Protein AF-A0A3Q0J6E7-F1 (afdb_monomer_lite)

Secondary structure (DSSP, 8-state):
---------HHHHHHHHHHHHT-EEEEEEEHHHHHHHHH-GGGGTT----EEEEEE--TT-GGGSSHHHHHHHHHHHTTSSPPP-------SS---EEE-GGGGGT----------S----HHHHHHHHHHHHHHHHTTTTTTTS-------GGG--SSEEE----GGG-EE--TT-SS-EEHHHHHHHHHHTTS-S--------S----HHHHHHHHHHHHHHHHTTTTTTTS-------GGG--SPP------TTT-EE--TT-SS-EEHHHHHHH--

Organism: Diaphorina citri (NCBI:txid121845)

Radius of gyration: 26.23 Å; chains: 1; bounding box: 52×73×76 Å

Structure (mmCIF, N/CA/C/O backbone):
data_AF-A0A3Q0J6E7-F1
#
_entry.id   AF-A0A3Q0J6E7-F1
#
loop_
_atom_site.group_PDB
_atom_site.id
_atom_site.type_symbol
_atom_site.label_atom_id
_atom_site.label_alt_id
_atom_site.label_comp_id
_atom_site.label_asym_id
_atom_site.label_entity_id
_atom_site.label_seq_id
_atom_site.pdbx_PDB_ins_code
_atom_site.Cartn_x
_atom_site.Cartn_y
_atom_site.Cartn_z
_atom_site.occupancy
_atom_site.B_iso_or_equiv
_atom_site.auth_seq_id
_atom_site.auth_comp_id
_atom_site.auth_asym_id
_atom_site.auth_atom_id
_atom_site.pdbx_PDB_model_num
ATOM 1 N N . MET A 1 1 ? 26.795 8.267 -48.941 1.00 37.09 1 MET A N 1
ATOM 2 C CA . MET A 1 1 ? 26.243 7.302 -47.970 1.00 37.09 1 MET A CA 1
ATOM 3 C C . MET A 1 1 ? 26.533 7.880 -46.592 1.00 37.09 1 MET A C 1
ATOM 5 O O . MET A 1 1 ? 27.631 7.714 -46.087 1.00 37.09 1 MET A O 1
ATOM 9 N N . LEU A 1 2 ? 25.636 8.735 -46.094 1.00 33.56 2 LEU A N 1
ATOM 10 C CA . LEU A 1 2 ? 25.805 9.433 -44.817 1.00 33.56 2 LEU A CA 1
ATOM 11 C C . LEU A 1 2 ? 25.371 8.481 -43.702 1.00 33.56 2 LEU A C 1
ATOM 13 O O . LEU A 1 2 ? 24.183 8.254 -43.502 1.00 33.56 2 LEU A O 1
ATOM 17 N N . SER A 1 3 ? 26.347 7.882 -43.030 1.00 37.84 3 SER A N 1
ATOM 18 C CA . SER A 1 3 ? 26.157 7.118 -41.802 1.00 37.84 3 SER A CA 1
ATOM 19 C C . SER A 1 3 ? 25.899 8.088 -40.647 1.00 37.84 3 SER A C 1
ATOM 21 O O . SER A 1 3 ? 26.837 8.588 -40.028 1.00 37.84 3 SER A O 1
ATOM 23 N N . TYR A 1 4 ? 24.627 8.379 -40.376 1.00 39.28 4 TYR A N 1
ATOM 24 C CA . TYR A 1 4 ? 24.206 8.971 -39.108 1.00 39.28 4 TYR A CA 1
ATOM 25 C C . TYR A 1 4 ? 24.218 7.867 -38.044 1.00 39.28 4 TYR A C 1
ATOM 27 O O . TYR A 1 4 ? 23.229 7.166 -37.855 1.00 39.28 4 TYR A O 1
ATOM 35 N N . ASN A 1 5 ? 25.346 7.696 -37.357 1.00 45.31 5 ASN A N 1
ATOM 36 C CA . ASN A 1 5 ? 25.331 7.066 -36.040 1.00 45.31 5 ASN A CA 1
ATOM 37 C C . ASN A 1 5 ? 24.843 8.132 -35.051 1.00 45.31 5 ASN A C 1
ATOM 39 O O . ASN A 1 5 ? 25.649 8.902 -34.529 1.00 45.31 5 ASN A O 1
ATOM 43 N N . LEU A 1 6 ? 23.525 8.223 -34.844 1.00 48.25 6 LEU A N 1
ATOM 44 C CA . LEU A 1 6 ? 23.006 8.887 -33.651 1.00 48.25 6 LEU A CA 1
ATOM 45 C C . LEU A 1 6 ? 23.389 8.009 -32.457 1.00 48.25 6 LEU A C 1
ATOM 47 O O . LEU A 1 6 ? 22.881 6.901 -32.314 1.00 48.25 6 LEU A O 1
ATOM 51 N N . PHE A 1 7 ? 24.286 8.507 -31.612 1.00 48.25 7 PHE A N 1
ATOM 52 C CA . PHE A 1 7 ? 24.406 8.031 -30.240 1.00 48.25 7 PHE A CA 1
ATOM 53 C C . PHE A 1 7 ? 23.171 8.528 -29.481 1.00 48.25 7 PHE A C 1
ATOM 55 O O . PHE A 1 7 ? 23.218 9.581 -28.854 1.00 48.25 7 PHE A O 1
ATOM 62 N N . VAL A 1 8 ? 22.049 7.820 -29.625 1.00 57.69 8 VAL A N 1
ATOM 63 C CA . VAL A 1 8 ? 20.879 8.012 -28.762 1.00 57.69 8 VAL A CA 1
ATOM 64 C C . VAL A 1 8 ? 21.273 7.488 -27.383 1.00 57.69 8 VAL A C 1
ATOM 66 O O . VAL A 1 8 ? 21.849 6.403 -27.273 1.00 57.69 8 VAL A O 1
ATOM 69 N N . SER A 1 9 ? 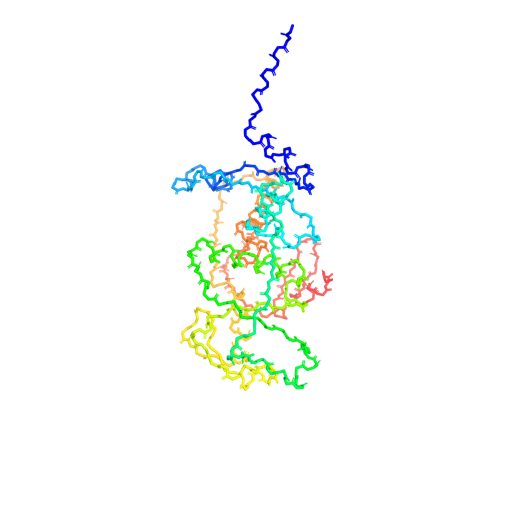21.064 8.283 -26.336 1.00 80.38 9 SER A N 1
ATOM 70 C CA . SER A 1 9 ?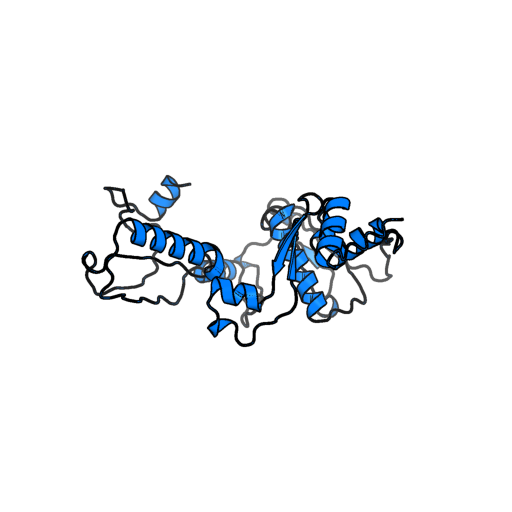 21.368 7.823 -24.976 1.00 80.38 9 SER A CA 1
ATOM 71 C C . SER A 1 9 ? 20.372 6.737 -24.547 1.00 80.38 9 SER A C 1
ATOM 73 O O . SER A 1 9 ? 19.240 6.707 -25.026 1.00 80.38 9 SER A O 1
ATOM 75 N N . ALA A 1 10 ? 20.766 5.849 -23.629 1.00 83.19 10 ALA A N 1
ATOM 76 C CA . ALA A 1 10 ? 19.867 4.802 -23.130 1.00 83.19 10 ALA A CA 1
ATOM 77 C C . ALA A 1 10 ? 18.555 5.379 -22.552 1.00 83.19 10 ALA A C 1
ATOM 79 O O . ALA A 1 10 ? 17.491 4.778 -22.700 1.00 83.19 10 ALA A O 1
ATOM 80 N N . ASP A 1 11 ? 18.620 6.577 -21.964 1.00 88.25 11 ASP A N 1
ATOM 81 C CA . ASP A 1 11 ? 17.456 7.286 -21.430 1.00 88.25 11 ASP A CA 1
ATOM 82 C C . ASP A 1 11 ? 16.520 7.789 -22.538 1.00 88.25 11 ASP A C 1
ATOM 84 O O . ASP A 1 11 ? 15.302 7.690 -22.410 1.00 88.25 11 ASP A O 1
ATOM 88 N N . GLU A 1 12 ? 17.063 8.276 -23.658 1.00 88.88 12 GLU A N 1
ATOM 89 C CA . GLU A 1 12 ? 16.273 8.696 -24.825 1.00 88.88 12 GLU A CA 1
ATOM 90 C C . GLU A 1 12 ? 15.594 7.507 -25.519 1.00 88.88 12 GLU A C 1
ATOM 92 O O . GLU A 1 12 ? 14.442 7.613 -25.958 1.00 88.88 12 GLU A O 1
ATOM 97 N N . GLU A 1 13 ? 16.271 6.356 -25.594 1.00 91.62 13 GLU A N 1
ATOM 98 C CA . GLU A 1 13 ? 15.666 5.116 -26.092 1.00 91.62 13 GLU A CA 1
ATOM 99 C C . GLU A 1 13 ? 14.507 4.674 -25.190 1.00 91.62 13 GLU A C 1
ATOM 101 O O . GLU A 1 13 ? 13.426 4.332 -25.681 1.00 91.62 13 GLU A O 1
ATOM 106 N N . PHE A 1 14 ? 14.698 4.734 -23.869 1.00 92.75 14 PHE A N 1
ATOM 107 C CA . PHE A 1 14 ? 13.662 4.369 -22.910 1.00 92.75 14 PHE A CA 1
ATOM 108 C C . PHE A 1 14 ? 12.482 5.351 -22.907 1.00 92.75 14 PHE A C 1
ATOM 110 O O . PHE A 1 14 ? 11.327 4.918 -22.885 1.00 92.75 14 PHE A O 1
ATOM 117 N N . ALA A 1 15 ? 12.736 6.656 -23.011 1.00 93.50 15 ALA A N 1
ATOM 118 C CA . ALA A 1 15 ? 11.697 7.674 -23.167 1.00 93.50 15 ALA A CA 1
ATOM 119 C C . ALA A 1 15 ? 10.869 7.442 -24.441 1.00 93.50 15 ALA A C 1
ATOM 121 O O . ALA A 1 15 ? 9.637 7.484 -24.407 1.00 93.50 15 ALA A O 1
ATOM 122 N N . SER A 1 16 ? 11.534 7.117 -25.554 1.00 94.75 16 SER A N 1
ATOM 123 C CA . SER A 1 16 ? 10.872 6.797 -26.824 1.00 94.75 16 SER A CA 1
ATOM 124 C C . SER A 1 16 ? 9.996 5.546 -26.713 1.00 94.75 16 SER A C 1
ATOM 126 O O . SER A 1 16 ? 8.884 5.518 -27.246 1.00 94.75 16 SER A O 1
ATOM 128 N N . LEU A 1 17 ? 10.461 4.523 -25.987 1.00 95.25 17 LEU A N 1
ATOM 129 C CA . LEU A 1 17 ? 9.677 3.325 -25.688 1.00 95.25 17 LEU A CA 1
ATOM 130 C C . LEU A 1 17 ? 8.445 3.646 -24.833 1.00 95.25 17 LEU A C 1
ATOM 132 O O . LEU A 1 17 ? 7.351 3.181 -25.155 1.00 95.25 17 LEU A O 1
ATOM 136 N N . CYS A 1 18 ? 8.612 4.439 -23.770 1.00 95.56 18 CYS A N 1
ATOM 137 C CA . CYS A 1 18 ? 7.506 4.876 -22.920 1.00 95.56 18 CYS A CA 1
ATOM 138 C C . CYS A 1 18 ? 6.438 5.573 -23.762 1.00 95.56 18 CYS A C 1
ATOM 140 O O . CYS A 1 18 ? 5.284 5.143 -23.760 1.00 95.56 18 CYS A O 1
ATOM 142 N N . PHE A 1 19 ? 6.841 6.553 -24.574 1.00 95.19 19 PHE A N 1
ATOM 143 C CA . PHE A 1 19 ? 5.928 7.293 -25.439 1.00 95.19 19 PHE A CA 1
ATOM 144 C C . PHE A 1 19 ? 5.183 6.378 -26.422 1.00 95.19 19 PHE A C 1
ATOM 146 O O . PHE A 1 19 ? 3.962 6.463 -26.547 1.00 95.19 19 PHE A O 1
ATOM 153 N N . ALA A 1 20 ? 5.888 5.444 -27.072 1.00 96.31 20 ALA A N 1
ATOM 154 C CA . ALA A 1 20 ? 5.280 4.487 -27.998 1.00 96.31 20 ALA A CA 1
ATOM 155 C C . ALA A 1 20 ? 4.260 3.551 -27.320 1.00 96.31 20 ALA A C 1
ATOM 157 O O . ALA A 1 20 ? 3.290 3.135 -27.953 1.00 96.31 20 ALA A O 1
ATOM 158 N N . PHE A 1 21 ? 4.466 3.229 -26.040 1.00 96.44 21 PHE A N 1
ATOM 159 C CA . PHE A 1 21 ? 3.545 2.419 -25.242 1.00 96.44 21 PHE A CA 1
ATOM 160 C C . PHE A 1 21 ? 2.394 3.235 -24.615 1.00 96.44 21 PHE A C 1
ATOM 162 O O . PHE A 1 21 ? 1.432 2.652 -24.112 1.00 96.44 21 PHE A O 1
ATOM 169 N N . GLY A 1 22 ? 2.459 4.571 -24.667 1.00 94.19 22 GLY A N 1
ATOM 170 C CA . GLY A 1 22 ? 1.477 5.476 -24.060 1.00 94.19 22 GLY A CA 1
ATOM 171 C C . GLY A 1 22 ? 1.769 5.830 -22.597 1.00 94.19 22 GLY A C 1
ATOM 172 O O . GLY A 1 22 ? 0.837 6.066 -21.829 1.00 94.19 22 GLY A O 1
ATOM 173 N N . LEU A 1 23 ? 3.045 5.825 -22.215 1.00 96.19 23 LEU A N 1
ATOM 174 C CA . LEU A 1 23 ? 3.573 6.287 -20.932 1.00 96.19 23 LEU A CA 1
ATOM 175 C C . LEU A 1 23 ? 4.426 7.539 -21.129 1.00 96.19 23 LEU A C 1
ATOM 177 O O . LEU A 1 23 ? 4.907 7.807 -22.231 1.00 96.19 23 LEU A O 1
ATOM 181 N N . GLU A 1 24 ? 4.674 8.258 -20.043 1.00 93.50 24 GLU A N 1
ATOM 182 C CA . GLU A 1 24 ? 5.552 9.424 -20.036 1.00 93.50 24 GLU A CA 1
ATOM 183 C C . GLU A 1 24 ? 6.686 9.214 -19.033 1.00 93.50 24 GLU A C 1
ATOM 185 O O . GLU A 1 24 ? 6.449 8.841 -17.884 1.00 93.50 24 GLU A O 1
ATOM 190 N N . LEU A 1 25 ? 7.930 9.407 -19.479 1.00 93.19 25 LEU A N 1
ATOM 191 C CA . LEU A 1 25 ? 9.073 9.466 -18.576 1.00 93.19 25 LEU A CA 1
ATOM 192 C C . LEU A 1 25 ? 9.204 10.907 -18.079 1.00 93.19 25 LEU A C 1
ATOM 194 O O . LEU A 1 25 ? 9.632 11.778 -18.830 1.00 93.19 25 LEU A O 1
ATOM 198 N N . ASP A 1 26 ? 8.815 11.133 -16.830 1.00 90.31 26 ASP A N 1
ATOM 199 C CA . ASP A 1 26 ? 8.675 12.462 -16.233 1.00 90.31 26 ASP A CA 1
ATOM 200 C C . ASP A 1 26 ? 10.013 12.977 -15.666 1.00 90.31 26 ASP A C 1
ATOM 202 O O . ASP A 1 26 ? 10.470 14.071 -15.995 1.00 90.31 26 ASP A O 1
ATOM 206 N N . GLU A 1 27 ? 10.714 12.163 -14.869 1.00 88.06 27 GLU A N 1
ATOM 207 C CA . GLU A 1 27 ? 12.031 12.528 -14.324 1.00 88.06 27 GLU A CA 1
ATOM 208 C C . GLU A 1 27 ? 12.962 11.310 -14.234 1.00 88.06 27 GLU A C 1
ATOM 210 O O . GLU A 1 27 ? 12.535 10.206 -13.895 1.00 88.06 27 GLU A O 1
ATOM 215 N N . VAL A 1 28 ? 14.257 11.526 -14.483 1.00 88.94 28 VAL A N 1
ATOM 216 C CA . VAL A 1 28 ? 15.338 10.588 -14.148 1.00 88.94 28 VAL A CA 1
ATOM 217 C C . VAL A 1 28 ? 16.154 11.219 -13.025 1.00 88.94 28 VAL A C 1
ATOM 219 O O . VAL A 1 28 ? 16.693 12.314 -13.185 1.00 88.94 28 VAL A O 1
ATOM 222 N N . THR A 1 29 ? 16.192 10.573 -11.865 1.00 85.62 29 THR A N 1
ATOM 223 C CA . THR A 1 29 ? 16.790 11.121 -10.638 1.00 85.62 29 THR A CA 1
ATOM 224 C C . THR A 1 29 ? 17.515 10.027 -9.853 1.00 85.62 29 THR A C 1
ATOM 226 O O . THR A 1 29 ? 17.647 8.905 -10.327 1.00 85.62 29 THR A O 1
ATOM 229 N N . SER A 1 30 ? 18.005 10.325 -8.655 1.00 86.56 30 SER A N 1
ATOM 230 C CA . SER A 1 30 ? 18.497 9.334 -7.692 1.00 86.56 30 SER A CA 1
ATOM 231 C C . SER A 1 30 ? 18.140 9.762 -6.276 1.00 86.56 30 SER A C 1
ATOM 233 O O . SER A 1 30 ? 17.837 10.934 -6.037 1.00 86.56 30 SER A O 1
ATOM 235 N N . GLU A 1 31 ? 18.191 8.845 -5.310 1.00 77.31 31 GLU A N 1
ATOM 236 C CA . GLU A 1 31 ? 17.914 9.176 -3.906 1.00 77.31 31 GLU A CA 1
ATOM 237 C C . GLU A 1 31 ? 18.824 10.315 -3.417 1.00 77.31 31 GLU A C 1
ATOM 239 O O . GLU A 1 31 ? 18.363 11.299 -2.833 1.00 77.31 31 GLU A O 1
ATOM 244 N N . LYS A 1 32 ? 20.114 10.247 -3.760 1.00 79.12 32 LYS A N 1
ATOM 245 C CA . LYS A 1 32 ? 21.083 11.305 -3.478 1.00 79.12 32 LYS A CA 1
ATOM 246 C C . LYS A 1 32 ? 20.697 12.634 -4.119 1.00 79.12 32 LYS A C 1
ATOM 248 O O . LYS A 1 32 ? 20.801 13.669 -3.461 1.00 79.12 32 LYS A O 1
ATOM 253 N N . GLN A 1 33 ? 20.250 12.632 -5.375 1.00 78.94 33 GLN A N 1
ATOM 254 C CA . GLN A 1 33 ? 19.819 13.856 -6.052 1.00 78.94 33 GLN A CA 1
ATOM 255 C C . GLN A 1 33 ? 18.566 14.450 -5.405 1.00 78.94 33 GLN A C 1
ATOM 257 O O . GLN A 1 33 ? 18.551 15.655 -5.153 1.00 78.94 33 GLN A O 1
ATOM 262 N N . ILE A 1 34 ? 17.574 13.625 -5.061 1.00 76.19 34 ILE A N 1
ATOM 263 C CA . ILE A 1 34 ? 16.361 14.052 -4.350 1.00 76.19 34 ILE A CA 1
ATOM 264 C C . ILE A 1 34 ? 16.742 14.702 -3.013 1.00 76.19 34 ILE A C 1
ATOM 266 O O . ILE A 1 34 ? 16.409 15.863 -2.778 1.00 76.19 34 ILE A O 1
ATOM 270 N N . ILE A 1 35 ? 17.530 14.017 -2.177 1.00 72.12 35 ILE A N 1
ATOM 271 C CA . ILE A 1 35 ? 17.952 14.535 -0.866 1.00 72.12 35 ILE A CA 1
ATOM 272 C C . ILE A 1 35 ? 18.809 15.795 -1.020 1.00 72.12 35 ILE A C 1
ATOM 274 O O . ILE A 1 35 ? 18.639 16.750 -0.268 1.00 72.12 35 ILE A O 1
ATOM 278 N N . SER A 1 36 ? 19.697 15.850 -2.014 1.00 77.81 36 SER A N 1
ATOM 279 C CA . SER A 1 36 ? 20.518 17.040 -2.252 1.00 77.81 36 SER A CA 1
ATOM 280 C C . SER A 1 36 ? 19.687 18.260 -2.669 1.00 77.81 36 SER A C 1
ATOM 282 O O . SER A 1 36 ? 19.974 19.364 -2.202 1.00 77.81 36 SER A O 1
ATOM 284 N N . LYS A 1 37 ? 18.643 18.063 -3.492 1.00 74.81 37 LYS A N 1
ATOM 285 C CA . LYS A 1 37 ? 17.718 19.116 -3.938 1.00 74.81 37 LYS A CA 1
ATOM 286 C C . LYS A 1 37 ? 16.814 19.587 -2.792 1.00 74.81 37 LYS A C 1
ATOM 288 O O . LYS A 1 37 ? 16.558 20.781 -2.683 1.00 74.81 37 LYS A O 1
ATOM 293 N N . GLU A 1 38 ? 16.340 18.673 -1.945 1.00 74.38 38 GLU A N 1
ATOM 294 C CA . GLU A 1 38 ? 15.349 18.973 -0.901 1.00 74.38 38 GLU A CA 1
ATOM 295 C C . GLU A 1 38 ? 15.950 19.364 0.457 1.00 74.38 38 GLU A C 1
ATOM 297 O O . GLU A 1 38 ? 15.367 20.168 1.182 1.00 74.38 38 GLU A O 1
ATOM 302 N N . GLN A 1 39 ? 17.095 18.785 0.825 1.00 69.12 39 GLN A N 1
ATOM 303 C CA . GLN A 1 39 ? 17.674 18.857 2.174 1.00 69.12 39 GLN A CA 1
ATOM 304 C C . GLN A 1 39 ? 19.126 19.365 2.181 1.00 69.12 39 GLN A C 1
ATOM 306 O O . GLN A 1 39 ? 19.727 19.486 3.250 1.00 69.12 39 GLN A O 1
ATOM 311 N N . GLY A 1 40 ? 19.687 19.697 1.014 1.00 68.81 40 GLY A N 1
ATOM 312 C CA . GLY A 1 40 ? 21.042 20.227 0.860 1.00 68.81 40 GLY A CA 1
ATOM 313 C C . GLY A 1 40 ? 22.125 19.148 0.740 1.00 68.81 40 GLY A C 1
ATOM 314 O O . GLY A 1 40 ? 21.988 18.020 1.213 1.00 68.81 40 GLY A O 1
ATOM 315 N N . ALA A 1 41 ? 23.241 19.507 0.096 1.00 67.81 41 ALA A N 1
ATOM 316 C CA . ALA A 1 41 ? 24.289 18.566 -0.311 1.00 67.81 41 ALA A CA 1
ATOM 317 C C . ALA A 1 41 ? 24.936 17.787 0.852 1.00 67.81 41 ALA A C 1
ATOM 319 O O . ALA A 1 41 ? 25.305 16.626 0.674 1.00 67.81 41 ALA A O 1
ATOM 320 N N . ASP A 1 42 ? 25.037 18.376 2.046 1.00 67.88 42 ASP A N 1
ATOM 321 C CA . ASP A 1 42 ? 25.647 17.713 3.206 1.00 67.88 42 ASP A CA 1
ATOM 322 C C . ASP A 1 42 ? 24.804 16.563 3.773 1.00 67.88 42 ASP A C 1
ATOM 324 O O . ASP A 1 42 ? 25.375 15.589 4.264 1.00 67.88 42 ASP A O 1
ATOM 328 N N . ASN A 1 43 ? 23.476 16.618 3.622 1.00 62.94 43 ASN A N 1
ATOM 329 C CA . ASN A 1 43 ? 22.561 15.556 4.056 1.00 62.94 43 ASN A CA 1
ATOM 330 C C . ASN A 1 43 ? 22.462 14.400 3.048 1.00 62.94 43 ASN A C 1
ATOM 332 O O . ASN A 1 43 ? 21.927 13.346 3.369 1.00 62.94 43 ASN A O 1
ATOM 336 N N . SER A 1 44 ? 23.017 14.565 1.842 1.00 60.19 44 SER A N 1
ATOM 337 C CA . SER A 1 44 ? 23.049 13.523 0.803 1.00 60.19 44 SER A CA 1
ATOM 338 C C . SER A 1 44 ? 24.215 12.529 0.958 1.00 60.19 44 SER A C 1
ATOM 340 O O . SER A 1 44 ? 24.354 11.585 0.177 1.00 60.19 44 SER A O 1
ATOM 342 N N . LYS A 1 45 ? 25.089 12.733 1.956 1.00 61.44 45 LYS A N 1
ATOM 343 C CA . LYS A 1 45 ? 26.254 11.876 2.217 1.00 61.44 45 LYS A CA 1
ATOM 344 C C . LYS A 1 45 ? 25.797 10.511 2.747 1.00 61.44 45 LYS A C 1
ATOM 346 O O . LYS A 1 45 ? 25.414 10.394 3.904 1.00 61.44 45 LYS A O 1
ATOM 351 N N . GLY A 1 46 ? 25.879 9.487 1.896 1.00 69.69 46 GLY A N 1
ATOM 352 C CA . GLY A 1 46 ? 25.482 8.105 2.207 1.00 69.69 46 GLY A CA 1
ATOM 353 C C . GLY A 1 46 ? 24.171 7.652 1.557 1.00 69.69 46 GLY A C 1
ATOM 354 O O . GLY A 1 46 ? 23.813 6.490 1.711 1.00 69.69 46 GLY A O 1
ATOM 355 N N . ALA A 1 47 ? 23.484 8.537 0.828 1.00 73.44 47 ALA A N 1
ATOM 356 C CA . ALA A 1 47 ? 22.301 8.198 0.039 1.00 73.44 47 ALA A CA 1
ATOM 357 C C . ALA A 1 47 ? 22.671 7.450 -1.253 1.00 73.44 47 ALA A C 1
ATOM 359 O O . ALA A 1 47 ? 23.766 7.661 -1.789 1.00 73.44 47 ALA A O 1
ATOM 360 N N . SER A 1 48 ? 21.756 6.619 -1.765 1.00 78.25 48 SER A N 1
ATOM 361 C CA . SER A 1 48 ? 22.002 5.850 -2.984 1.00 78.25 48 SER A CA 1
ATOM 362 C C . SER A 1 48 ? 22.140 6.749 -4.220 1.00 78.25 48 SER A C 1
ATOM 364 O O . SER A 1 48 ? 21.416 7.733 -4.398 1.00 78.25 48 SER A O 1
ATOM 366 N N . GLU A 1 49 ? 23.085 6.399 -5.093 1.00 82.06 49 GLU A N 1
ATOM 367 C CA . GLU A 1 49 ? 23.245 7.004 -6.421 1.00 82.06 49 GLU A CA 1
ATOM 368 C C . GLU A 1 49 ? 22.508 6.231 -7.519 1.00 82.06 49 GLU A C 1
ATOM 370 O O . GLU A 1 49 ? 22.598 6.612 -8.686 1.00 82.06 49 GLU A O 1
ATOM 375 N N . ASP A 1 50 ? 21.766 5.180 -7.161 1.00 84.00 50 ASP A N 1
ATOM 376 C CA . ASP A 1 50 ? 21.009 4.383 -8.120 1.00 84.00 50 ASP A CA 1
ATOM 377 C C . ASP A 1 50 ? 20.013 5.252 -8.894 1.00 84.00 50 ASP A C 1
ATOM 379 O O . ASP A 1 50 ? 19.339 6.126 -8.338 1.00 84.00 50 ASP A O 1
ATOM 383 N N . VAL A 1 51 ? 19.935 5.002 -10.201 1.00 86.38 51 VAL A N 1
ATOM 384 C CA . VAL A 1 51 ? 19.057 5.741 -11.108 1.00 86.38 51 VAL A CA 1
ATOM 385 C C . VAL A 1 51 ? 17.606 5.332 -10.864 1.00 86.38 51 VAL A C 1
ATOM 387 O O . VAL A 1 51 ? 17.246 4.158 -10.940 1.00 86.38 51 VAL A O 1
ATOM 390 N N . ILE A 1 52 ? 16.763 6.324 -10.606 1.00 86.88 52 ILE A N 1
ATOM 391 C CA . ILE A 1 52 ? 15.328 6.205 -10.382 1.00 86.88 52 ILE A CA 1
ATOM 392 C C . ILE A 1 52 ? 14.608 6.858 -11.561 1.00 86.88 52 ILE A C 1
ATOM 394 O O . ILE A 1 52 ? 14.722 8.064 -11.782 1.00 86.88 52 ILE A O 1
ATOM 398 N N . TYR A 1 53 ? 13.823 6.060 -12.280 1.00 90.25 53 TYR A N 1
ATOM 399 C CA . TYR A 1 53 ? 12.934 6.535 -13.339 1.00 90.25 53 TYR A CA 1
ATOM 400 C C . TYR A 1 53 ? 11.542 6.809 -12.763 1.00 90.25 53 TYR A C 1
ATOM 402 O O . TYR A 1 53 ? 10.878 5.897 -12.263 1.00 90.25 53 TYR A O 1
ATOM 410 N N . ARG A 1 54 ? 11.077 8.058 -12.852 1.00 90.00 54 ARG A N 1
ATOM 411 C CA . ARG A 1 54 ? 9.701 8.444 -12.529 1.00 90.00 54 ARG A CA 1
ATOM 412 C C . ARG A 1 54 ? 8.868 8.396 -13.802 1.00 90.00 54 ARG A C 1
ATOM 414 O O . ARG A 1 54 ? 9.094 9.173 -14.724 1.00 90.00 54 ARG A O 1
ATOM 421 N N . ILE A 1 55 ? 7.937 7.450 -13.850 1.00 93.06 55 ILE A N 1
ATOM 422 C CA . ILE A 1 55 ? 7.115 7.171 -15.029 1.00 93.06 55 ILE A CA 1
ATOM 423 C C . ILE A 1 55 ? 5.661 7.471 -14.690 1.00 93.06 55 ILE A C 1
ATOM 425 O O . ILE A 1 55 ? 5.119 6.914 -13.730 1.00 93.06 55 ILE A O 1
ATOM 429 N N . ASP A 1 56 ? 5.030 8.300 -15.510 1.00 92.12 56 ASP A N 1
ATOM 430 C CA . ASP A 1 56 ? 3.617 8.620 -15.412 1.00 92.12 56 ASP A CA 1
ATOM 431 C C . ASP A 1 56 ? 2.779 7.591 -16.175 1.00 92.12 56 ASP A C 1
ATOM 433 O O . ASP A 1 56 ? 2.991 7.287 -17.354 1.00 92.12 56 ASP A O 1
ATOM 437 N N . VAL A 1 57 ? 1.816 7.017 -15.451 1.00 92.25 57 VAL A N 1
ATOM 438 C CA . VAL A 1 57 ? 0.983 5.904 -15.908 1.00 92.25 57 VAL A CA 1
ATOM 439 C C . VAL A 1 57 ? -0.477 6.353 -16.020 1.00 92.25 57 VAL A C 1
ATOM 441 O O . VAL A 1 57 ? -1.011 6.945 -15.077 1.00 92.25 57 VAL A O 1
ATOM 444 N N . PRO A 1 58 ? -1.179 6.019 -17.120 1.00 91.44 58 PRO A N 1
ATOM 445 C CA . PRO A 1 58 ? -2.598 6.312 -17.270 1.00 91.44 58 PRO A CA 1
ATOM 446 C C . PRO A 1 58 ? -3.455 5.750 -16.127 1.00 91.44 58 PRO A C 1
ATOM 448 O O . PRO A 1 58 ? -3.344 4.583 -15.745 1.00 91.44 58 PRO A O 1
ATOM 451 N N . ALA A 1 59 ? -4.398 6.555 -15.630 1.00 87.25 59 ALA A N 1
ATOM 452 C CA . ALA A 1 59 ? -5.232 6.214 -14.471 1.00 87.25 59 ALA A CA 1
ATOM 453 C C . ALA A 1 59 ? -6.135 4.974 -14.656 1.00 87.25 59 ALA A C 1
ATOM 455 O O . ALA A 1 59 ? -6.690 4.464 -13.683 1.00 87.25 59 ALA A O 1
ATOM 456 N N . ASN A 1 60 ? -6.312 4.500 -15.891 1.00 90.38 60 ASN A N 1
ATOM 457 C CA . ASN A 1 60 ? -7.089 3.311 -16.247 1.00 90.38 60 ASN A CA 1
ATOM 458 C C . ASN A 1 60 ? -6.236 2.034 -16.411 1.00 90.38 60 ASN A C 1
ATOM 460 O O . ASN A 1 60 ? -6.795 0.981 -16.714 1.00 90.38 60 ASN A O 1
ATOM 464 N N . ARG A 1 61 ? -4.911 2.100 -16.221 1.00 94.06 61 ARG A N 1
ATOM 465 C CA . ARG A 1 61 ? -3.972 0.972 -16.365 1.00 94.06 61 ARG A CA 1
ATOM 466 C C . ARG A 1 61 ? -3.424 0.511 -15.018 1.00 94.06 61 ARG A C 1
ATOM 468 O O . ARG A 1 61 ? -2.252 0.680 -14.695 1.00 94.06 61 ARG A O 1
ATOM 475 N N . TYR A 1 62 ? -4.296 -0.088 -14.211 1.00 93.88 62 TYR A N 1
ATOM 476 C CA . TYR A 1 62 ? -3.948 -0.563 -12.863 1.00 93.88 62 TYR A CA 1
ATOM 477 C C . TYR A 1 62 ? -2.884 -1.665 -12.860 1.00 93.88 62 TYR A C 1
ATOM 479 O O . TYR A 1 62 ? -2.167 -1.827 -11.876 1.00 93.88 62 TYR A O 1
ATOM 487 N N . ASP A 1 63 ? -2.775 -2.397 -13.966 1.00 93.81 63 ASP A N 1
ATOM 488 C CA . ASP A 1 63 ? -1.761 -3.417 -14.197 1.00 93.81 63 ASP A CA 1
ATOM 489 C C . ASP A 1 63 ? -0.341 -2.847 -14.280 1.00 93.81 63 ASP A C 1
ATOM 491 O O . ASP A 1 63 ? 0.599 -3.605 -14.116 1.00 93.81 63 ASP A O 1
ATOM 495 N N . LEU A 1 64 ? -0.168 -1.538 -14.486 1.00 95.25 64 LEU A N 1
ATOM 496 C CA . LEU A 1 64 ? 1.138 -0.886 -14.631 1.00 95.25 64 LEU A CA 1
ATOM 497 C C . LEU A 1 64 ? 1.608 -0.156 -13.359 1.00 95.25 64 LEU A C 1
ATOM 499 O O . LEU A 1 64 ? 2.614 0.545 -13.384 1.00 95.25 64 LEU A O 1
ATOM 503 N N . LEU A 1 65 ? 0.890 -0.290 -12.239 1.00 92.69 65 LEU A N 1
ATOM 504 C CA . LEU A 1 65 ? 1.194 0.443 -11.000 1.00 92.69 65 LEU A CA 1
ATOM 505 C C . LEU A 1 65 ? 2.392 -0.118 -10.210 1.00 92.69 65 LEU A C 1
ATOM 507 O O . LEU A 1 65 ? 2.824 0.507 -9.237 1.00 92.69 65 LEU A O 1
ATOM 511 N N . CYS A 1 66 ? 2.936 -1.263 -10.622 1.00 92.50 66 CYS A N 1
ATOM 512 C CA . CYS A 1 66 ? 4.151 -1.856 -10.070 1.00 92.50 66 CYS A CA 1
ATOM 513 C C . CYS A 1 66 ? 5.161 -2.199 -11.171 1.00 92.50 66 CYS A C 1
ATOM 515 O O . CYS A 1 66 ? 4.822 -2.259 -12.357 1.00 92.50 66 CYS A O 1
ATOM 517 N N . LEU A 1 67 ? 6.404 -2.452 -10.760 1.00 91.88 67 LEU A N 1
ATOM 518 C CA . LEU A 1 67 ? 7.513 -2.741 -11.665 1.00 91.88 67 LEU A CA 1
ATOM 519 C C . LEU A 1 67 ? 7.263 -4.001 -12.501 1.00 91.88 67 LEU A C 1
ATOM 521 O O . LEU A 1 67 ? 7.507 -3.999 -13.703 1.00 91.88 67 LEU A O 1
ATOM 525 N N . GLU A 1 68 ? 6.742 -5.070 -11.899 1.00 93.19 68 GLU A N 1
ATOM 526 C CA . GLU A 1 68 ? 6.468 -6.336 -12.586 1.00 93.19 68 GLU A CA 1
ATOM 527 C C . GLU A 1 68 ? 5.396 -6.171 -13.662 1.00 93.19 68 GLU A C 1
ATOM 529 O O . GLU A 1 68 ? 5.478 -6.763 -14.740 1.00 93.19 68 GLU A O 1
ATOM 534 N N . GLY A 1 69 ? 4.380 -5.369 -13.362 1.00 95.00 69 GLY A N 1
ATOM 535 C CA . GLY A 1 69 ? 3.305 -5.035 -14.277 1.00 95.00 69 GLY A CA 1
ATOM 536 C C . GLY A 1 69 ? 3.799 -4.226 -15.470 1.00 95.00 69 GLY A C 1
ATOM 537 O O . GLY A 1 69 ? 3.557 -4.594 -16.622 1.00 95.00 69 GLY A O 1
ATOM 538 N N . LEU A 1 70 ? 4.584 -3.183 -15.190 1.00 95.31 70 LEU A N 1
ATOM 539 C CA . LEU A 1 70 ? 5.239 -2.366 -16.205 1.00 95.31 70 LEU A CA 1
ATOM 540 C C . LEU A 1 70 ? 6.176 -3.195 -17.091 1.00 95.31 70 LEU A C 1
ATOM 542 O O . LEU A 1 70 ? 6.074 -3.138 -18.316 1.00 95.31 70 LEU A O 1
ATOM 546 N N . TYR A 1 71 ? 7.034 -4.014 -16.483 1.00 95.12 71 TYR A N 1
ATOM 547 C CA . TYR A 1 71 ? 7.942 -4.912 -17.189 1.00 95.12 71 TYR A CA 1
ATOM 548 C C . TYR A 1 71 ? 7.183 -5.856 -18.125 1.00 95.12 71 TYR A C 1
ATOM 550 O O . TYR A 1 71 ? 7.499 -5.926 -19.311 1.00 95.12 71 TYR A O 1
ATOM 558 N N . ASN A 1 72 ? 6.151 -6.550 -17.629 1.00 95.88 72 ASN A N 1
ATOM 559 C CA . ASN A 1 72 ? 5.359 -7.457 -18.458 1.00 95.88 72 ASN A CA 1
ATOM 560 C C . ASN A 1 72 ? 4.664 -6.712 -19.603 1.00 95.88 72 ASN A C 1
ATOM 562 O O . ASN A 1 72 ? 4.699 -7.179 -20.740 1.00 95.88 72 ASN A O 1
ATOM 566 N N . GLY A 1 73 ? 4.075 -5.545 -19.327 1.00 96.56 73 GLY A N 1
ATOM 567 C CA . GLY A 1 73 ? 3.426 -4.714 -20.338 1.00 96.56 73 GLY A CA 1
ATOM 568 C C . GLY A 1 73 ? 4.378 -4.317 -21.468 1.00 96.56 73 GLY A C 1
ATOM 569 O O . GLY A 1 73 ? 4.074 -4.554 -22.638 1.00 96.56 73 GLY A O 1
ATOM 570 N N . LEU A 1 74 ? 5.554 -3.787 -21.119 1.00 96.56 74 LEU A N 1
ATOM 571 C CA . LEU A 1 74 ? 6.574 -3.366 -22.082 1.00 96.56 74 LEU A CA 1
ATOM 572 C C . LEU A 1 74 ? 7.171 -4.552 -22.850 1.00 96.56 74 LEU A C 1
ATOM 574 O O . LEU A 1 74 ? 7.318 -4.491 -24.068 1.00 96.56 74 LEU A O 1
ATOM 578 N N . MET A 1 75 ? 7.484 -5.658 -22.175 1.00 97.56 75 MET A N 1
ATOM 579 C CA . MET A 1 75 ? 8.098 -6.826 -22.816 1.00 97.56 75 MET A CA 1
ATOM 580 C C . MET A 1 75 ? 7.138 -7.547 -23.767 1.00 97.56 75 MET A C 1
ATOM 582 O O . MET A 1 75 ? 7.577 -8.040 -24.810 1.00 97.56 75 MET A O 1
ATOM 586 N N . VAL A 1 76 ? 5.839 -7.586 -23.448 1.00 97.25 76 VAL A N 1
ATOM 587 C CA . VAL A 1 76 ? 4.801 -8.080 -24.367 1.00 97.25 76 VAL A CA 1
ATOM 588 C C . VAL A 1 76 ? 4.655 -7.134 -25.558 1.00 97.25 76 VAL A C 1
ATOM 590 O O . VAL A 1 76 ? 4.634 -7.599 -26.694 1.00 97.25 76 VAL A O 1
ATOM 593 N N . PHE A 1 77 ? 4.621 -5.817 -25.331 1.00 97.25 77 PHE A N 1
ATOM 594 C CA . PHE A 1 77 ? 4.549 -4.817 -26.403 1.00 97.25 77 PHE A CA 1
ATOM 595 C C . PHE A 1 77 ? 5.727 -4.914 -27.382 1.00 97.25 77 PHE A C 1
ATOM 597 O O . PHE A 1 77 ? 5.545 -4.862 -28.598 1.00 97.25 77 PHE A O 1
ATOM 604 N N . LEU A 1 78 ? 6.932 -5.150 -26.859 1.00 96.88 78 LEU A N 1
ATOM 605 C CA . LEU A 1 78 ? 8.147 -5.379 -27.640 1.00 96.88 78 LEU A CA 1
ATOM 606 C C . LEU A 1 78 ? 8.228 -6.779 -28.275 1.00 96.88 78 LEU A C 1
ATOM 608 O O . LEU A 1 78 ? 9.232 -7.096 -28.916 1.00 96.88 78 LEU A O 1
ATOM 612 N N . ASN A 1 79 ? 7.212 -7.630 -28.091 1.00 96.94 79 ASN A N 1
ATOM 613 C CA . ASN A 1 79 ? 7.181 -9.031 -28.526 1.00 96.94 79 ASN A CA 1
ATOM 614 C C . ASN A 1 79 ? 8.387 -9.855 -28.030 1.00 96.94 79 ASN A C 1
ATOM 616 O O . ASN A 1 79 ? 8.840 -10.785 -28.699 1.00 96.94 79 ASN A O 1
ATOM 620 N N . LYS A 1 80 ? 8.941 -9.506 -26.863 1.00 97.56 80 LYS A N 1
ATOM 621 C CA . LYS A 1 80 ? 10.069 -10.219 -26.240 1.00 97.56 80 LYS A CA 1
ATOM 622 C C . LYS A 1 80 ? 9.606 -11.391 -25.385 1.00 97.56 80 LYS A C 1
ATOM 624 O O . LYS A 1 80 ? 10.348 -12.358 -25.236 1.00 97.56 80 LYS A O 1
ATOM 629 N N . ILE A 1 81 ? 8.393 -11.304 -24.844 1.00 96.81 81 ILE A N 1
ATOM 630 C CA . ILE A 1 81 ? 7.737 -12.385 -24.108 1.00 96.81 81 ILE A CA 1
ATOM 631 C C . ILE A 1 81 ? 6.304 -12.570 -24.624 1.00 96.81 81 ILE A C 1
ATOM 633 O O . ILE A 1 81 ? 5.693 -11.604 -25.089 1.00 96.81 81 ILE A O 1
ATOM 637 N N . PRO A 1 82 ? 5.744 -13.789 -24.548 1.00 96.12 82 PRO A N 1
ATOM 638 C CA . PRO A 1 82 ? 4.329 -14.001 -24.820 1.00 96.12 82 PRO A CA 1
ATOM 639 C C . PRO A 1 82 ? 3.462 -13.365 -23.728 1.00 96.12 82 PRO A C 1
ATOM 641 O O . PRO A 1 82 ? 3.903 -13.177 -22.593 1.00 96.12 82 PRO A O 1
ATOM 644 N N . THR A 1 83 ? 2.197 -13.091 -24.048 1.00 95.19 83 THR A N 1
ATOM 645 C CA . THR A 1 83 ? 1.218 -12.629 -23.058 1.00 95.19 83 THR A CA 1
ATOM 646 C C . THR A 1 83 ? 1.081 -13.652 -21.919 1.00 95.19 83 THR A C 1
ATOM 648 O O . THR A 1 83 ? 0.782 -14.820 -22.198 1.00 95.19 83 THR A O 1
ATOM 651 N N . PRO A 1 84 ? 1.270 -13.249 -20.646 1.00 93.25 84 PRO A N 1
ATOM 652 C CA . PRO A 1 84 ? 1.123 -14.148 -19.508 1.00 93.25 84 PRO A CA 1
ATOM 653 C C . PRO A 1 84 ? -0.285 -14.747 -19.426 1.00 93.25 84 PRO A C 1
ATOM 655 O O . PRO A 1 84 ? -1.283 -14.048 -19.603 1.00 93.25 84 PRO A O 1
ATOM 658 N N . GLN A 1 85 ? -0.369 -16.041 -19.117 1.00 94.38 85 GLN A N 1
ATOM 659 C CA . GLN A 1 85 ? -1.636 -16.722 -18.857 1.00 94.38 85 GLN A CA 1
ATOM 660 C C . GLN A 1 85 ? -1.795 -16.977 -17.359 1.00 94.38 85 GLN A C 1
ATOM 662 O O . GLN A 1 85 ? -0.979 -17.664 -16.746 1.00 94.38 85 GLN A O 1
ATOM 667 N N . TYR A 1 86 ? -2.867 -16.444 -16.775 1.00 92.81 86 TYR A N 1
ATOM 668 C CA . TYR A 1 86 ? -3.188 -16.622 -15.360 1.00 92.81 86 TYR A CA 1
ATOM 669 C C . TYR A 1 86 ? -4.288 -17.671 -15.206 1.00 92.81 86 TYR A C 1
ATOM 671 O O . TYR A 1 86 ? -5.390 -17.505 -15.726 1.00 92.81 86 TYR A O 1
ATOM 679 N N . ILE A 1 87 ? -3.991 -18.755 -14.486 1.00 93.75 87 ILE A N 1
ATOM 680 C CA . ILE A 1 87 ? -4.913 -19.879 -14.289 1.00 93.75 87 ILE A CA 1
ATOM 681 C C . ILE A 1 87 ? -5.193 -20.034 -12.796 1.00 93.75 87 ILE A C 1
ATOM 683 O O . ILE A 1 87 ? -4.281 -20.236 -11.994 1.00 93.75 87 ILE A O 1
ATOM 687 N N . ALA A 1 88 ? -6.471 -19.975 -12.423 1.00 92.38 88 ALA A N 1
ATOM 688 C CA . ALA A 1 88 ? -6.900 -20.299 -11.071 1.00 92.38 88 ALA A CA 1
ATOM 689 C C . ALA A 1 88 ? -6.851 -21.819 -10.861 1.00 92.38 88 ALA A C 1
ATOM 691 O O . ALA A 1 88 ? -7.452 -22.585 -11.616 1.00 92.38 88 ALA A O 1
ATOM 692 N N . THR A 1 89 ? -6.145 -22.262 -9.822 1.00 91.50 89 THR A N 1
ATOM 693 C CA . THR A 1 89 ? -6.088 -23.680 -9.450 1.00 91.50 89 THR A CA 1
ATOM 694 C C . THR A 1 89 ? -7.174 -24.014 -8.430 1.00 91.50 89 THR A C 1
ATOM 696 O O . THR A 1 89 ? -7.581 -23.167 -7.637 1.00 91.50 89 THR A O 1
ATOM 699 N N . SER A 1 90 ? -7.651 -25.261 -8.445 1.00 89.62 90 SER A N 1
ATOM 700 C CA . SER A 1 90 ? -8.614 -25.785 -7.465 1.00 89.62 90 SER A CA 1
ATOM 701 C C . SER A 1 90 ? -7.918 -26.789 -6.540 1.00 89.62 90 SER A C 1
ATOM 703 O O . SER A 1 90 ? -7.916 -27.985 -6.834 1.00 89.62 90 SER A O 1
ATOM 705 N N . PRO A 1 91 ? -7.255 -26.335 -5.460 1.00 88.88 91 PRO A N 1
ATOM 706 C CA . PRO A 1 91 ? -6.618 -27.234 -4.504 1.00 88.88 91 PRO A CA 1
ATOM 707 C C . PRO A 1 91 ? -7.647 -28.109 -3.776 1.00 88.88 91 PRO A C 1
ATOM 709 O O . PRO A 1 91 ? -8.787 -27.704 -3.562 1.00 88.88 91 PRO A O 1
ATOM 712 N N . SER A 1 92 ? -7.217 -29.284 -3.308 1.00 86.44 92 SER A N 1
ATOM 713 C CA . SER A 1 92 ? -8.056 -30.188 -2.504 1.00 86.44 92 SER A CA 1
ATOM 714 C C . SER A 1 92 ? -8.563 -29.534 -1.213 1.00 86.44 92 SER A C 1
ATOM 716 O O . SER A 1 92 ? -9.703 -29.749 -0.810 1.00 86.44 92 SER A O 1
ATOM 718 N N . ASN A 1 93 ? -7.732 -28.694 -0.585 1.00 86.69 93 ASN A N 1
ATOM 719 C CA . ASN A 1 93 ? -8.097 -27.894 0.580 1.00 86.69 93 ASN A CA 1
ATOM 720 C C . ASN A 1 93 ? -8.382 -26.434 0.184 1.00 86.69 93 ASN A C 1
ATOM 722 O O . ASN A 1 93 ? -7.494 -25.570 0.204 1.00 86.69 93 ASN A O 1
ATOM 726 N N . MET A 1 94 ? -9.638 -26.173 -0.181 1.00 91.38 94 MET A N 1
ATOM 727 C CA . MET A 1 94 ? -10.145 -24.833 -0.483 1.00 91.38 94 MET A CA 1
ATOM 728 C C . MET A 1 94 ? -10.376 -24.028 0.798 1.00 91.38 94 MET A C 1
ATOM 730 O O . MET A 1 94 ? -11.164 -24.418 1.662 1.00 91.38 94 MET A O 1
ATOM 734 N N . GLN A 1 95 ? -9.734 -22.862 0.888 1.00 95.00 95 GLN A N 1
ATOM 735 C CA . GLN A 1 95 ? -10.022 -21.894 1.944 1.00 95.00 95 GLN A CA 1
ATOM 736 C C . GLN A 1 95 ? -11.393 -21.251 1.718 1.00 95.00 95 GLN A C 1
ATOM 738 O O . GLN A 1 95 ? -11.838 -21.094 0.581 1.00 95.00 95 GLN A O 1
ATOM 743 N N . LYS A 1 96 ? -12.069 -20.880 2.810 1.00 95.12 96 LYS A N 1
ATOM 744 C CA . LYS A 1 96 ? -13.408 -20.282 2.772 1.00 95.12 96 LYS A CA 1
ATOM 745 C C . LYS A 1 96 ? -13.422 -18.958 3.519 1.00 95.12 96 LYS A C 1
ATOM 747 O O . LYS A 1 96 ? -12.955 -18.899 4.654 1.00 95.12 96 LYS A O 1
ATOM 752 N N . LEU A 1 97 ? -14.016 -17.948 2.890 1.00 96.69 97 LEU A N 1
ATOM 753 C CA . LEU A 1 97 ? -14.408 -16.689 3.513 1.00 96.69 97 LEU A CA 1
ATOM 754 C C . LEU A 1 97 ? -15.937 -16.654 3.600 1.00 96.69 97 LEU A C 1
ATOM 756 O O . LEU A 1 97 ? -16.619 -16.717 2.581 1.00 96.69 97 LEU A O 1
ATOM 760 N N . ILE A 1 98 ? -16.471 -16.595 4.815 1.00 97.44 98 ILE A N 1
ATOM 761 C CA . ILE A 1 98 ? -17.907 -16.608 5.091 1.00 97.44 98 ILE A CA 1
ATOM 762 C C . ILE A 1 98 ? -18.342 -15.192 5.453 1.00 97.44 98 ILE A C 1
ATOM 764 O O . ILE A 1 98 ? -17.938 -14.669 6.488 1.00 97.44 98 ILE A O 1
ATOM 768 N N . ILE A 1 99 ? -19.186 -14.590 4.619 1.00 97.50 99 ILE A N 1
ATOM 769 C CA . ILE A 1 99 ? -19.721 -13.243 4.841 1.00 97.50 99 ILE A CA 1
ATOM 770 C C . ILE A 1 99 ? -21.001 -13.334 5.674 1.00 97.50 99 ILE A C 1
ATOM 772 O O . ILE A 1 99 ? -21.928 -14.067 5.325 1.00 97.50 99 ILE A O 1
ATOM 776 N N . LYS A 1 100 ? -21.054 -12.602 6.789 1.00 97.19 100 LYS A N 1
ATOM 777 C CA . LYS A 1 100 ? -22.230 -12.540 7.665 1.00 97.19 100 LYS A CA 1
ATOM 778 C C . LYS A 1 100 ? -23.216 -11.453 7.207 1.00 97.19 100 LYS A C 1
ATOM 780 O O . LYS A 1 100 ? -22.775 -10.393 6.760 1.00 97.19 100 LYS A O 1
ATOM 785 N N . PRO A 1 101 ? -24.541 -11.648 7.376 1.00 95.81 101 PRO A N 1
ATOM 786 C CA . PRO A 1 101 ? -25.553 -10.641 7.020 1.00 95.81 101 PRO A CA 1
ATOM 787 C C . PRO A 1 101 ? -25.404 -9.294 7.745 1.00 95.81 101 PRO A C 1
ATOM 789 O O . PRO A 1 101 ? -25.804 -8.258 7.211 1.00 95.81 101 PRO A O 1
ATOM 792 N N . SER A 1 102 ? -24.796 -9.308 8.937 1.00 94.06 102 SER A N 1
ATOM 793 C CA . SER A 1 102 ? -24.434 -8.127 9.738 1.00 94.06 102 SER A CA 1
ATOM 794 C C . SER A 1 102 ? -23.620 -7.096 8.949 1.00 94.06 102 SER A C 1
ATOM 796 O O . SER A 1 102 ? -23.711 -5.902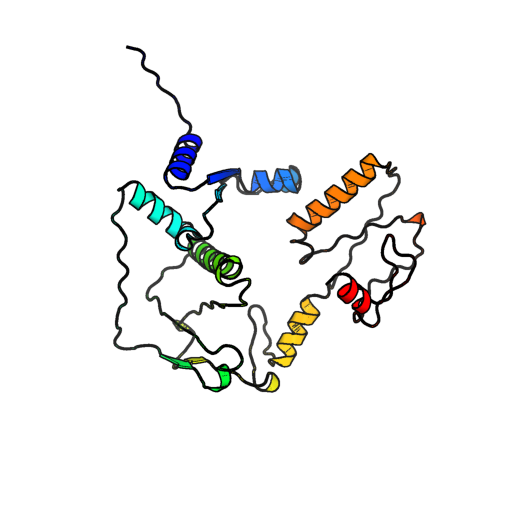 9.212 1.00 94.06 102 SER A O 1
ATOM 798 N N . THR A 1 103 ? -22.867 -7.533 7.937 1.00 93.75 103 THR A N 1
ATOM 799 C CA . THR A 1 103 ? -22.022 -6.659 7.112 1.00 93.75 103 THR A CA 1
ATOM 800 C C . THR A 1 103 ? -22.804 -5.817 6.096 1.00 93.75 103 THR A C 1
ATOM 802 O O . THR A 1 103 ? -22.268 -4.828 5.598 1.00 93.75 103 THR A O 1
ATOM 805 N N . SER A 1 104 ? -24.073 -6.148 5.811 1.00 92.69 104 SER A N 1
ATOM 806 C CA . SER A 1 104 ? -24.831 -5.573 4.684 1.00 92.69 104 SER A CA 1
ATOM 807 C C . SER A 1 104 ? -24.990 -4.050 4.727 1.00 92.69 104 SER A C 1
ATOM 809 O O . SER A 1 104 ? -24.939 -3.406 3.683 1.00 92.69 104 SER A O 1
ATOM 811 N N . GLN A 1 105 ? -25.142 -3.474 5.922 1.00 88.56 105 GLN A N 1
ATOM 812 C CA . GLN A 1 105 ? -25.336 -2.032 6.113 1.00 88.56 105 GLN A CA 1
ATOM 813 C C . GLN A 1 105 ? -24.026 -1.233 6.148 1.00 88.56 105 GLN A C 1
ATOM 815 O O . GLN A 1 105 ? -24.065 -0.009 6.086 1.00 88.56 105 GLN A O 1
ATOM 820 N N . ILE A 1 106 ? -22.875 -1.905 6.267 1.00 89.88 106 ILE A N 1
ATOM 821 C CA . ILE A 1 106 ? -21.572 -1.253 6.464 1.00 89.88 106 ILE A CA 1
ATOM 822 C C . ILE A 1 106 ? -20.680 -1.474 5.243 1.00 89.88 106 ILE A C 1
ATOM 824 O O . ILE A 1 106 ? -20.249 -0.522 4.597 1.00 89.88 106 ILE A O 1
ATOM 828 N N . ARG A 1 107 ? -20.394 -2.740 4.924 1.00 92.31 107 ARG A N 1
ATOM 829 C CA . ARG A 1 107 ? -19.578 -3.175 3.786 1.00 92.31 107 ARG A CA 1
ATOM 830 C C . ARG A 1 107 ? -20.073 -4.557 3.343 1.00 92.31 107 ARG A C 1
ATOM 832 O O . ARG A 1 107 ? -19.619 -5.558 3.882 1.00 92.31 107 ARG A O 1
ATOM 839 N N . PRO A 1 108 ? -21.012 -4.639 2.389 1.00 93.81 108 PRO A N 1
ATOM 840 C CA . PRO A 1 108 ? -21.755 -5.872 2.100 1.00 93.81 108 PRO A CA 1
ATOM 841 C C . PRO A 1 108 ? -20.946 -6.979 1.410 1.00 93.81 108 PRO A C 1
ATOM 843 O O . PRO A 1 108 ? -21.405 -8.119 1.329 1.00 93.81 108 PRO A O 1
ATOM 846 N N . HIS A 1 109 ? -19.776 -6.660 0.858 1.00 95.38 109 HIS A N 1
ATOM 847 C CA . HIS A 1 109 ? -19.048 -7.557 -0.032 1.00 95.38 109 HIS A CA 1
ATOM 848 C C . HIS A 1 109 ? -17.583 -7.684 0.372 1.00 95.38 109 HIS A C 1
ATOM 850 O O . HIS A 1 109 ? -16.933 -6.702 0.726 1.00 95.38 109 HIS A O 1
ATOM 856 N N . ALA A 1 110 ? -17.065 -8.903 0.254 1.00 96.06 110 ALA A N 1
ATOM 857 C CA . ALA A 1 110 ? -15.656 -9.220 0.395 1.00 96.06 110 ALA A CA 1
ATOM 858 C C . ALA A 1 110 ? -15.293 -10.355 -0.568 1.00 96.06 110 ALA A C 1
ATOM 860 O O . ALA A 1 110 ? -16.107 -11.233 -0.854 1.00 96.06 110 ALA A O 1
ATOM 861 N N . VAL A 1 111 ? -14.060 -10.342 -1.061 1.00 96.38 111 VAL A N 1
ATOM 862 C CA . VAL A 1 111 ? -13.490 -11.413 -1.879 1.00 96.38 111 VAL A CA 1
ATOM 863 C C . VAL A 1 111 ? -12.081 -11.695 -1.380 1.00 96.38 111 VAL A C 1
ATOM 865 O O . VAL A 1 111 ? -11.400 -10.792 -0.899 1.00 96.38 111 VAL A O 1
ATOM 868 N N . ALA A 1 112 ? -11.658 -12.951 -1.465 1.00 95.94 112 ALA A N 1
ATOM 869 C CA . ALA A 1 112 ? -10.320 -13.372 -1.085 1.00 95.94 112 ALA A CA 1
ATOM 870 C C . ALA A 1 112 ? -9.765 -14.353 -2.115 1.00 95.94 112 ALA A C 1
ATOM 872 O O . ALA A 1 112 ? -10.507 -15.117 -2.734 1.00 95.94 112 ALA A O 1
ATOM 873 N N . ALA A 1 113 ? -8.446 -14.344 -2.257 1.00 95.06 113 ALA A N 1
ATOM 874 C CA . ALA A 1 113 ? -7.694 -15.300 -3.048 1.00 95.06 113 ALA A CA 1
ATOM 875 C C . ALA A 1 113 ? -6.479 -15.762 -2.243 1.00 95.06 113 ALA A C 1
ATOM 877 O O . ALA A 1 113 ? -6.004 -15.056 -1.354 1.00 95.06 113 ALA A O 1
ATOM 878 N N . VAL A 1 114 ? -5.982 -16.955 -2.561 1.00 94.50 114 VAL A N 1
ATOM 879 C CA . VAL A 1 114 ? -4.752 -17.492 -1.979 1.00 94.50 114 VAL A CA 1
ATOM 880 C C . VAL A 1 114 ? -3.753 -17.683 -3.100 1.00 94.50 114 VAL A C 1
ATOM 882 O O . VAL A 1 114 ? -4.014 -18.423 -4.048 1.00 94.50 114 VAL A O 1
ATOM 885 N N . LEU A 1 115 ? -2.596 -17.054 -2.956 1.00 93.50 115 LEU A N 1
ATOM 886 C CA . LEU A 1 115 ? -1.442 -17.312 -3.797 1.00 93.50 115 LEU A CA 1
ATOM 887 C C . LEU A 1 115 ? -0.489 -18.212 -3.004 1.00 93.50 115 LEU A C 1
ATOM 889 O O . LEU A 1 115 ? -0.095 -17.869 -1.893 1.00 93.50 115 LEU A O 1
ATOM 893 N N . ARG A 1 116 ? -0.184 -19.401 -3.530 1.00 92.12 116 ARG A N 1
ATOM 894 C CA . ARG A 1 116 ? 0.641 -20.403 -2.835 1.00 92.12 116 ARG A CA 1
ATOM 895 C C . ARG A 1 116 ? 2.065 -20.394 -3.361 1.00 92.12 116 ARG A C 1
ATOM 897 O O . ARG A 1 116 ? 2.274 -20.150 -4.544 1.00 92.12 116 ARG A O 1
ATOM 904 N N . ASN A 1 117 ? 3.006 -20.757 -2.490 1.00 91.56 117 ASN A N 1
ATOM 905 C CA . ASN A 1 117 ? 4.419 -20.937 -2.829 1.00 91.56 117 ASN A CA 1
ATOM 906 C C . ASN A 1 117 ? 5.058 -19.668 -3.421 1.00 91.56 117 ASN A C 1
ATOM 908 O O . ASN A 1 117 ? 5.844 -19.747 -4.363 1.00 91.56 117 ASN A O 1
ATOM 912 N N . ILE A 1 118 ? 4.705 -18.496 -2.884 1.00 91.69 118 ILE A N 1
ATOM 913 C CA . ILE A 1 118 ? 5.367 -17.243 -3.249 1.00 91.69 118 ILE A CA 1
ATOM 914 C C . ILE A 1 118 ? 6.666 -17.118 -2.454 1.00 91.69 118 ILE A C 1
ATOM 916 O O . ILE A 1 118 ? 6.671 -17.253 -1.234 1.00 91.69 118 ILE A O 1
ATOM 920 N N . THR A 1 119 ? 7.756 -16.787 -3.143 1.00 91.00 119 THR A N 1
ATOM 921 C CA . THR A 1 119 ? 9.008 -16.355 -2.515 1.00 91.00 119 THR A CA 1
ATOM 922 C C . THR A 1 119 ? 9.115 -14.834 -2.570 1.00 91.00 119 THR A C 1
ATOM 924 O O . THR A 1 119 ? 9.404 -14.260 -3.627 1.00 91.00 119 THR A O 1
ATOM 927 N N . LEU A 1 120 ? 8.886 -14.191 -1.424 1.00 88.56 120 LEU A N 1
ATOM 928 C CA . LEU A 1 120 ? 9.078 -12.756 -1.232 1.00 88.56 120 LEU A CA 1
ATOM 929 C C . LEU A 1 120 ? 10.436 -12.523 -0.565 1.00 88.56 120 LEU A C 1
ATOM 931 O O . LEU A 1 120 ? 10.692 -13.034 0.521 1.00 88.56 120 LEU A O 1
ATOM 935 N N . ASN A 1 121 ? 11.305 -11.773 -1.236 1.00 91.56 121 ASN A N 1
ATOM 936 C CA . ASN A 1 121 ? 12.441 -11.114 -0.599 1.00 91.56 121 ASN A CA 1
ATOM 937 C C . ASN A 1 121 ? 12.024 -9.685 -0.205 1.00 91.56 121 ASN A C 1
ATOM 939 O O . ASN A 1 121 ? 10.895 -9.273 -0.474 1.00 91.56 121 ASN A O 1
ATOM 943 N N . GLU A 1 122 ? 12.926 -8.937 0.424 1.00 88.25 122 GLU A N 1
ATOM 944 C CA . GLU A 1 122 ? 12.652 -7.577 0.899 1.00 88.25 122 GLU A CA 1
ATOM 945 C C . GLU A 1 122 ? 12.162 -6.643 -0.221 1.00 88.25 122 GLU A C 1
ATOM 947 O O . GLU A 1 122 ? 11.118 -6.011 -0.078 1.00 88.25 122 GLU A O 1
ATOM 952 N N . GLU A 1 123 ? 12.834 -6.645 -1.375 1.00 86.12 123 GLU A N 1
ATOM 953 C CA . GLU A 1 123 ? 12.470 -5.816 -2.533 1.00 86.12 123 GLU A CA 1
ATOM 954 C C . GLU A 1 123 ? 11.091 -6.168 -3.110 1.00 86.12 123 GLU A C 1
ATOM 956 O O . GLU A 1 123 ? 10.253 -5.291 -3.318 1.00 86.12 123 GLU A O 1
ATOM 961 N N . ARG A 1 124 ? 10.809 -7.459 -3.333 1.00 88.94 124 ARG A N 1
ATOM 962 C CA . ARG A 1 124 ? 9.505 -7.912 -3.849 1.00 88.94 124 ARG A CA 1
ATOM 963 C C . ARG A 1 124 ? 8.390 -7.652 -2.850 1.00 88.94 124 ARG A C 1
ATOM 965 O O . ARG A 1 124 ? 7.276 -7.331 -3.252 1.00 88.94 124 ARG A O 1
ATOM 972 N N . TYR A 1 125 ? 8.671 -7.799 -1.557 1.00 87.94 125 TYR A N 1
ATOM 973 C CA . TYR A 1 125 ? 7.711 -7.472 -0.511 1.00 87.94 125 TYR A CA 1
ATOM 974 C C . TYR A 1 125 ? 7.406 -5.971 -0.504 1.00 87.94 125 TYR A C 1
ATOM 976 O O . TYR A 1 125 ? 6.237 -5.594 -0.496 1.00 87.94 125 TYR A O 1
ATOM 984 N N . ALA A 1 126 ? 8.431 -5.120 -0.589 1.00 86.56 126 ALA A N 1
ATOM 985 C CA . ALA A 1 126 ? 8.257 -3.675 -0.691 1.00 86.56 126 ALA A CA 1
ATOM 986 C C . ALA A 1 126 ? 7.427 -3.293 -1.927 1.00 86.56 126 ALA A C 1
ATOM 988 O O . ALA A 1 126 ? 6.441 -2.571 -1.790 1.00 86.56 126 ALA A O 1
ATOM 989 N N . SER A 1 127 ? 7.744 -3.854 -3.100 1.00 88.62 127 SER A N 1
ATOM 990 C CA . SER A 1 127 ? 6.984 -3.606 -4.334 1.00 88.62 127 SER A CA 1
ATOM 991 C C . SER A 1 127 ? 5.524 -4.061 -4.227 1.00 88.62 127 SER A C 1
ATOM 993 O O . SER A 1 127 ? 4.601 -3.359 -4.643 1.00 88.62 127 SER A O 1
ATOM 995 N N . PHE A 1 128 ? 5.283 -5.209 -3.590 1.00 91.19 128 PHE A N 1
ATOM 996 C CA . PHE A 1 128 ? 3.938 -5.723 -3.349 1.00 91.19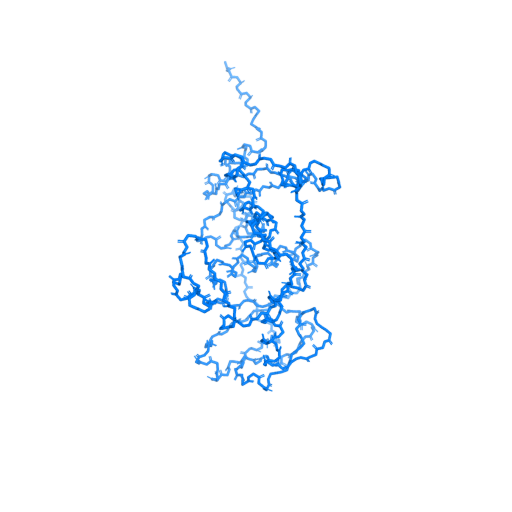 128 PHE A CA 1
ATOM 997 C C . PHE A 1 128 ? 3.108 -4.809 -2.431 1.00 91.19 128 PHE A C 1
ATOM 999 O O . PHE A 1 128 ? 1.939 -4.538 -2.720 1.00 91.19 128 PHE A O 1
ATOM 1006 N N . ILE A 1 129 ? 3.703 -4.296 -1.350 1.00 88.38 129 ILE A N 1
ATOM 1007 C CA . ILE A 1 129 ? 3.041 -3.335 -0.456 1.00 88.38 129 ILE A CA 1
ATOM 1008 C C . ILE A 1 129 ? 2.809 -1.995 -1.167 1.00 88.38 129 ILE A C 1
ATOM 1010 O O . ILE A 1 129 ? 1.728 -1.417 -1.046 1.00 88.38 129 ILE A O 1
ATOM 1014 N N . GLU A 1 130 ? 3.765 -1.529 -1.970 1.00 88.31 130 GLU A N 1
ATOM 1015 C CA . GLU A 1 130 ? 3.625 -0.303 -2.760 1.00 88.31 130 GLU A CA 1
ATOM 1016 C C . GLU A 1 130 ? 2.458 -0.398 -3.757 1.00 88.31 130 GLU A C 1
ATOM 1018 O O . GLU A 1 130 ? 1.650 0.530 -3.860 1.00 88.31 130 GLU A O 1
ATOM 1023 N N . LEU A 1 131 ? 2.309 -1.536 -4.445 1.00 92.44 131 LEU A N 1
ATOM 1024 C CA . LEU A 1 131 ? 1.165 -1.799 -5.320 1.00 92.44 131 LEU A CA 1
ATOM 1025 C C . LEU A 1 131 ? -0.157 -1.698 -4.550 1.00 92.44 131 LEU A C 1
ATOM 1027 O O . LEU A 1 131 ? -1.100 -1.048 -5.013 1.00 92.44 131 LEU A O 1
ATOM 1031 N N . GLN A 1 132 ? -0.230 -2.319 -3.370 1.00 91.25 132 GLN A N 1
ATOM 1032 C CA . GLN A 1 132 ? -1.415 -2.259 -2.518 1.00 91.25 132 GLN A CA 1
ATOM 1033 C C . GLN A 1 132 ? -1.771 -0.808 -2.162 1.00 91.25 132 GLN A C 1
ATOM 1035 O O . GLN A 1 132 ? -2.932 -0.409 -2.292 1.00 91.25 132 GLN A O 1
ATOM 1040 N N . ASP A 1 133 ? -0.786 -0.009 -1.755 1.00 89.12 133 ASP A N 1
ATOM 1041 C CA . ASP A 1 133 ? -0.998 1.382 -1.364 1.00 89.12 133 ASP A CA 1
ATOM 1042 C C . ASP A 1 133 ? -1.395 2.269 -2.554 1.00 89.12 133 ASP A C 1
ATOM 1044 O O . ASP A 1 133 ? -2.315 3.083 -2.426 1.00 89.12 133 ASP A O 1
ATOM 1048 N N . LYS A 1 134 ? -0.803 2.073 -3.739 1.00 89.81 134 LYS A N 1
ATOM 1049 C CA . LYS A 1 134 ? -1.212 2.771 -4.973 1.00 89.81 134 LYS A CA 1
ATOM 1050 C C . LYS A 1 134 ? -2.659 2.452 -5.353 1.00 89.81 134 LYS A C 1
ATOM 1052 O O . LYS A 1 134 ? -3.433 3.358 -5.673 1.00 89.81 134 LYS A O 1
ATOM 1057 N N . LEU A 1 135 ? -3.066 1.183 -5.265 1.00 92.12 135 LEU A N 1
ATOM 1058 C CA . LEU A 1 135 ? -4.458 0.780 -5.490 1.00 92.12 135 LEU A CA 1
ATOM 1059 C C . LEU A 1 135 ? -5.396 1.409 -4.452 1.00 92.12 135 LEU A C 1
ATOM 1061 O O . LEU A 1 135 ? -6.469 1.903 -4.812 1.00 92.12 135 LEU A O 1
ATOM 1065 N N . HIS A 1 136 ? -4.992 1.432 -3.176 1.00 89.25 136 HIS A N 1
ATOM 1066 C CA . HIS A 1 136 ? -5.750 2.066 -2.094 1.00 89.25 136 HIS A CA 1
ATOM 1067 C C . HIS A 1 136 ? -5.972 3.554 -2.333 1.00 89.25 136 HIS A C 1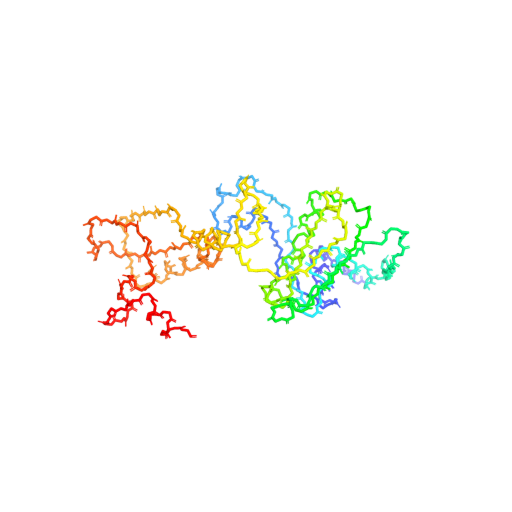
ATOM 1069 O O . HIS A 1 136 ? -7.085 4.034 -2.118 1.00 89.25 136 HIS A O 1
ATOM 1075 N N . GLN A 1 137 ? -4.938 4.276 -2.757 1.00 85.12 137 GLN A N 1
ATOM 1076 C CA . GLN A 1 137 ? -5.004 5.714 -3.005 1.00 85.12 137 GLN A CA 1
ATOM 1077 C C . GLN A 1 137 ? -5.902 6.041 -4.201 1.00 85.12 137 GLN A C 1
ATOM 1079 O O . GLN A 1 137 ? -6.744 6.934 -4.091 1.00 85.12 137 GLN A O 1
ATOM 1084 N N . ASN A 1 138 ? -5.779 5.274 -5.287 1.00 86.00 138 ASN A N 1
ATOM 1085 C CA . ASN A 1 138 ? -6.426 5.564 -6.562 1.00 86.00 138 ASN A CA 1
ATOM 1086 C C . ASN A 1 138 ? -7.796 4.886 -6.692 1.00 86.00 138 ASN A C 1
ATOM 1088 O O . ASN A 1 138 ? -8.811 5.431 -6.253 1.00 86.00 138 ASN A O 1
ATOM 1092 N N . ILE A 1 139 ? -7.847 3.686 -7.283 1.00 91.19 139 ILE A N 1
ATOM 1093 C CA . ILE A 1 139 ? -9.104 3.014 -7.653 1.00 91.19 139 ILE A CA 1
ATOM 1094 C C . ILE A 1 139 ? -10.001 2.726 -6.442 1.00 91.19 139 ILE A C 1
ATOM 1096 O O . ILE A 1 139 ? -11.226 2.786 -6.531 1.00 91.19 139 ILE A O 1
ATOM 1100 N N . CYS A 1 140 ? -9.399 2.485 -5.277 1.00 88.69 140 CYS A N 1
ATOM 1101 C CA . CYS A 1 140 ? -10.126 2.224 -4.040 1.00 88.69 140 CYS A CA 1
ATOM 1102 C C . CYS A 1 140 ? -10.607 3.501 -3.325 1.00 88.69 140 CYS A C 1
ATOM 1104 O O . CYS A 1 140 ? -11.298 3.392 -2.308 1.00 88.69 140 CYS A O 1
ATOM 1106 N N . ARG A 1 141 ? -10.222 4.689 -3.819 1.00 86.38 141 ARG A N 1
ATOM 1107 C CA . ARG A 1 141 ? -10.488 6.017 -3.241 1.00 86.38 141 ARG A CA 1
ATOM 1108 C C . ARG A 1 141 ? -10.154 6.098 -1.755 1.00 86.38 141 ARG A C 1
ATOM 1110 O O . ARG A 1 141 ? -11.047 6.177 -0.920 1.00 86.38 141 ARG A O 1
ATOM 1117 N N . LYS A 1 142 ? -8.867 6.042 -1.412 1.00 86.56 142 LYS A N 1
ATOM 1118 C CA . LYS A 1 142 ? -8.375 6.049 -0.019 1.00 86.56 142 LYS A CA 1
ATOM 1119 C C . LYS A 1 142 ? -9.095 5.025 0.870 1.00 86.56 142 LYS A C 1
ATOM 1121 O O . LYS A 1 142 ? -9.454 5.310 2.008 1.00 86.56 142 LYS A O 1
ATOM 1126 N N . ARG A 1 143 ? -9.300 3.817 0.334 1.00 89.31 143 ARG A N 1
ATOM 1127 C CA . ARG A 1 143 ? -9.988 2.684 0.984 1.00 89.31 143 ARG A CA 1
ATOM 1128 C C . ARG A 1 143 ? -11.490 2.869 1.248 1.00 89.31 143 ARG A C 1
ATOM 1130 O O . ARG A 1 143 ? -12.099 2.010 1.899 1.00 89.31 143 ARG A O 1
ATOM 1137 N N . THR A 1 144 ? -12.105 3.945 0.756 1.00 87.88 144 THR A N 1
ATOM 1138 C CA . THR A 1 144 ? -13.547 4.185 0.901 1.00 87.88 144 THR A CA 1
ATOM 1139 C C . THR A 1 144 ? -14.361 3.134 0.152 1.00 87.88 144 THR A C 1
ATOM 1141 O O . THR A 1 144 ? -15.335 2.633 0.706 1.00 87.88 144 THR A O 1
ATOM 1144 N N . LEU A 1 145 ? -13.948 2.765 -1.066 1.00 89.12 145 LEU A N 1
ATOM 1145 C CA . LEU A 1 145 ? -14.661 1.779 -1.885 1.00 89.12 145 LEU A CA 1
ATOM 1146 C C . LEU A 1 145 ? -14.207 0.346 -1.598 1.00 89.12 145 LEU A C 1
ATOM 1148 O O . LEU A 1 145 ? -15.031 -0.542 -1.404 1.00 89.12 145 LEU A O 1
ATOM 1152 N N . VAL A 1 146 ? -12.893 0.118 -1.567 1.00 93.12 146 VAL A N 1
ATOM 1153 C CA . VAL A 1 146 ? -12.296 -1.212 -1.381 1.00 93.12 146 VAL A CA 1
ATOM 1154 C C . VAL A 1 146 ? -11.125 -1.102 -0.416 1.00 93.12 146 VAL A C 1
ATOM 1156 O O . VAL A 1 146 ? -10.300 -0.206 -0.534 1.00 93.12 146 VAL A O 1
ATOM 1159 N N . ALA A 1 147 ? -11.029 -2.019 0.541 1.00 92.31 147 ALA A N 1
ATOM 1160 C CA . ALA A 1 147 ? -9.828 -2.192 1.348 1.00 92.31 147 ALA A CA 1
ATOM 1161 C C . ALA A 1 147 ? -9.227 -3.559 1.027 1.00 92.31 147 ALA A C 1
ATOM 1163 O O . ALA A 1 147 ? -9.943 -4.556 0.975 1.00 92.31 147 ALA A O 1
ATOM 1164 N N . ILE A 1 148 ? -7.919 -3.580 0.803 1.00 93.12 148 ILE A N 1
ATOM 1165 C CA . ILE A 1 148 ? -7.147 -4.792 0.514 1.00 93.12 148 ILE A CA 1
ATOM 1166 C C . ILE A 1 148 ? -6.280 -5.053 1.738 1.00 93.12 148 ILE A C 1
ATOM 1168 O O . ILE A 1 148 ? -5.627 -4.130 2.224 1.00 93.12 148 ILE A O 1
ATOM 1172 N N . GLY A 1 149 ? -6.326 -6.283 2.236 1.00 91.94 149 GLY A N 1
ATOM 1173 C CA . GLY A 1 149 ? -5.484 -6.765 3.321 1.00 91.94 149 GLY A CA 1
ATOM 1174 C C . GLY A 1 149 ? -4.763 -8.029 2.883 1.00 91.94 149 GLY A C 1
ATOM 1175 O O . GLY A 1 149 ? -5.326 -8.857 2.165 1.00 91.94 149 GLY A O 1
ATOM 1176 N N . THR A 1 150 ? -3.516 -8.160 3.311 1.00 92.38 150 THR A N 1
ATOM 1177 C CA . THR A 1 150 ? -2.643 -9.283 2.974 1.00 92.38 150 THR A CA 1
ATOM 1178 C C . THR A 1 150 ? -2.206 -9.959 4.258 1.00 92.38 150 THR A C 1
ATOM 1180 O O . THR A 1 150 ? -1.793 -9.292 5.206 1.00 92.38 150 THR A O 1
ATOM 1183 N N . HIS A 1 151 ? -2.308 -11.283 4.292 1.00 91.38 151 HIS A N 1
ATOM 1184 C CA . HIS A 1 151 ? -2.020 -12.074 5.479 1.00 91.38 151 HIS A CA 1
ATOM 1185 C C . HIS A 1 151 ? -1.159 -13.272 5.109 1.00 91.38 151 HIS A C 1
ATOM 1187 O O . HIS A 1 151 ? -1.380 -13.895 4.068 1.00 91.38 151 HIS A O 1
ATOM 1193 N N . ASP A 1 152 ? -0.218 -13.607 5.987 1.00 91.62 152 ASP A N 1
ATOM 1194 C CA . ASP A 1 152 ? 0.514 -14.861 5.897 1.00 91.62 152 ASP A CA 1
ATOM 1195 C C . ASP A 1 152 ? -0.417 -16.012 6.291 1.00 91.62 152 ASP A C 1
ATOM 1197 O O . ASP A 1 152 ? -0.810 -16.151 7.455 1.00 91.62 152 ASP A O 1
ATOM 1201 N N . LEU A 1 153 ? -0.791 -16.824 5.300 1.00 93.25 153 LEU A N 1
ATOM 1202 C CA . LEU A 1 153 ? -1.714 -17.937 5.479 1.00 93.25 153 LEU A CA 1
ATOM 1203 C C . LEU A 1 153 ? -1.166 -19.002 6.438 1.00 93.25 153 LEU A C 1
ATOM 1205 O O . LEU A 1 153 ? -1.966 -19.685 7.072 1.00 93.25 153 LEU A O 1
ATOM 1209 N N . ASP A 1 154 ? 0.153 -19.128 6.588 1.00 91.81 154 ASP A N 1
ATOM 1210 C CA . ASP A 1 154 ? 0.755 -20.127 7.477 1.00 91.81 154 ASP A CA 1
ATOM 1211 C C . ASP A 1 154 ? 0.570 -19.762 8.962 1.00 91.81 154 ASP A C 1
ATOM 1213 O O . ASP A 1 154 ? 0.638 -20.627 9.839 1.00 91.81 154 ASP A O 1
ATOM 1217 N N . THR A 1 155 ? 0.247 -18.496 9.253 1.00 92.44 155 THR A N 1
ATOM 1218 C CA . THR A 1 155 ? 0.035 -17.983 10.619 1.00 92.44 155 THR A CA 1
ATOM 1219 C C . THR A 1 155 ? -1.427 -18.010 11.075 1.00 92.44 155 THR A C 1
ATOM 1221 O O . THR A 1 155 ? -1.708 -17.839 12.262 1.00 92.44 155 THR A O 1
ATOM 1224 N N . ILE A 1 156 ? -2.373 -18.246 10.161 1.00 92.31 156 ILE A N 1
ATOM 1225 C CA . ILE A 1 156 ? -3.817 -18.165 10.424 1.00 92.31 156 ILE A CA 1
ATOM 1226 C C . ILE A 1 156 ? -4.547 -19.427 9.961 1.00 92.31 156 ILE A C 1
ATOM 1228 O O . ILE A 1 156 ? -4.077 -20.180 9.115 1.00 92.31 156 ILE A O 1
ATOM 1232 N N . LYS A 1 157 ? -5.732 -19.686 10.522 1.00 92.88 157 LYS A N 1
ATOM 1233 C CA . LYS A 1 157 ? -6.532 -20.871 10.182 1.00 92.88 157 LYS A CA 1
ATOM 1234 C C . LYS A 1 157 ? -7.977 -20.493 9.905 1.00 92.88 157 LYS A C 1
ATOM 1236 O O . LYS A 1 157 ? -8.587 -19.750 10.668 1.00 92.88 157 LYS A O 1
ATOM 1241 N N . GLY A 1 158 ? -8.506 -21.025 8.806 1.00 89.62 158 GLY A N 1
ATOM 1242 C CA . GLY A 1 158 ? -9.906 -20.874 8.435 1.00 89.62 158 GLY A CA 1
ATOM 1243 C C . GLY A 1 158 ? -10.845 -21.857 9.161 1.00 89.62 158 GLY A C 1
ATOM 1244 O O . GLY A 1 158 ? -10.387 -22.709 9.926 1.00 89.62 158 GLY A O 1
ATOM 1245 N N . PRO A 1 159 ? -12.160 -21.792 8.876 1.00 93.69 159 PRO A N 1
ATOM 1246 C CA . PRO A 1 159 ? -12.789 -20.872 7.925 1.00 93.69 159 PRO A CA 1
ATOM 1247 C C . PRO A 1 159 ? -12.740 -19.419 8.413 1.00 93.69 159 PRO A C 1
ATOM 1249 O O . PRO A 1 159 ? -12.911 -19.144 9.596 1.00 93.69 159 PRO A O 1
ATOM 1252 N N . PHE A 1 160 ? -12.517 -18.488 7.488 1.00 96.56 160 PHE A N 1
ATOM 1253 C CA . PHE A 1 160 ? -12.458 -17.061 7.790 1.00 96.56 160 PHE A CA 1
ATOM 1254 C C . PHE A 1 160 ? -13.868 -16.478 7.800 1.00 96.56 160 PHE A C 1
ATOM 1256 O O . PHE A 1 160 ? -14.688 -16.824 6.948 1.00 96.56 160 PHE A O 1
ATOM 1263 N N . ILE A 1 161 ? -14.160 -15.591 8.749 1.00 96.50 161 ILE A N 1
ATOM 1264 C CA . ILE A 1 161 ? -15.477 -14.967 8.892 1.00 96.50 161 ILE A CA 1
ATOM 1265 C C . ILE A 1 161 ? -15.325 -13.463 8.678 1.00 96.50 161 ILE A C 1
ATOM 1267 O O . ILE A 1 161 ? -14.564 -12.811 9.387 1.00 96.50 161 ILE A O 1
ATOM 1271 N N . TYR A 1 162 ? -16.066 -12.924 7.713 1.00 96.44 162 TYR A N 1
ATOM 1272 C CA . TYR A 1 162 ? -16.226 -11.490 7.519 1.00 96.44 162 TYR A CA 1
ATOM 1273 C C . TYR A 1 162 ? -17.508 -11.045 8.221 1.00 96.44 162 TYR A C 1
ATOM 1275 O O . TYR A 1 162 ? -18.613 -11.407 7.806 1.00 96.44 162 TYR A O 1
ATOM 1283 N N . ASP A 1 163 ? -17.343 -10.330 9.330 1.00 94.75 163 ASP A N 1
ATOM 1284 C CA . ASP A 1 163 ? -18.411 -9.983 10.264 1.00 94.75 163 ASP A CA 1
ATOM 1285 C C . ASP A 1 163 ? -18.345 -8.502 10.644 1.00 94.75 163 ASP A C 1
ATOM 1287 O O . ASP A 1 163 ? -17.288 -7.874 10.586 1.00 94.75 163 ASP A O 1
ATOM 1291 N N . ALA A 1 164 ? -19.485 -7.966 11.062 1.00 92.38 164 ALA A N 1
ATOM 1292 C CA . ALA A 1 164 ? -19.614 -6.644 11.643 1.00 92.38 164 ALA A CA 1
ATOM 1293 C C . ALA A 1 164 ? -20.165 -6.790 13.062 1.00 92.38 164 ALA A C 1
ATOM 1295 O O . ALA A 1 164 ? -21.259 -7.319 13.260 1.00 92.38 164 ALA A O 1
ATOM 1296 N N . LYS A 1 165 ? -19.398 -6.312 14.042 1.00 90.81 165 LYS A N 1
ATOM 1297 C CA . LYS A 1 165 ? -19.744 -6.371 15.463 1.00 90.81 165 LYS A CA 1
ATOM 1298 C C . LYS A 1 165 ? -19.704 -4.981 16.093 1.00 90.81 165 LYS A C 1
ATOM 1300 O O . LYS A 1 165 ? -18.985 -4.116 15.585 1.00 90.81 165 LYS A O 1
ATOM 1305 N N . PRO A 1 166 ? -20.427 -4.761 17.203 1.00 91.75 166 PRO A N 1
ATOM 1306 C CA . PRO A 1 166 ? -20.264 -3.555 18.004 1.00 91.75 166 PRO A CA 1
ATOM 1307 C C . PRO A 1 166 ? -18.791 -3.348 18.406 1.00 91.75 166 PRO A C 1
ATOM 1309 O O . PRO A 1 166 ? -18.121 -4.331 18.738 1.00 91.75 166 PRO A O 1
ATOM 1312 N N . PRO A 1 167 ? -18.272 -2.103 18.433 1.00 90.00 167 PRO A N 1
ATOM 1313 C CA . PRO A 1 167 ? -16.869 -1.833 18.767 1.00 90.00 167 PRO A CA 1
ATOM 1314 C C . PRO A 1 167 ? -16.403 -2.439 20.100 1.00 90.00 167 PRO A C 1
ATOM 1316 O O . PRO A 1 167 ? -15.265 -2.887 20.207 1.00 90.00 167 PRO A O 1
ATOM 1319 N N . SER A 1 168 ? -17.288 -2.525 21.095 1.00 90.06 168 SER A N 1
ATOM 1320 C CA . SER A 1 168 ? -17.013 -3.122 22.409 1.00 90.06 168 SER A CA 1
ATOM 1321 C C . SER A 1 168 ? -16.776 -4.636 22.384 1.00 90.06 168 SER A C 1
ATOM 1323 O O . SER A 1 168 ? -16.197 -5.177 23.321 1.00 90.06 168 SER A O 1
ATOM 1325 N N . GLU A 1 169 ? -17.232 -5.335 21.342 1.00 92.06 169 GLU A N 1
ATOM 1326 C CA . GLU A 1 169 ? -17.093 -6.792 21.197 1.00 92.06 169 GLU A CA 1
ATOM 1327 C C . GLU A 1 169 ? -15.892 -7.200 20.335 1.00 92.06 169 GLU A C 1
ATOM 1329 O O . GLU A 1 169 ? -15.586 -8.387 20.203 1.00 92.06 169 GLU A O 1
ATOM 1334 N N . ILE A 1 170 ? -15.217 -6.229 19.722 1.00 91.12 170 ILE A N 1
ATOM 1335 C CA . ILE A 1 170 ? -14.019 -6.458 18.921 1.00 91.12 170 ILE A CA 1
ATOM 1336 C C . ILE A 1 170 ? -12.822 -6.301 19.843 1.00 91.12 170 ILE A C 1
ATOM 1338 O O . ILE A 1 170 ? -12.698 -5.271 20.494 1.00 91.12 170 ILE A O 1
ATOM 1342 N N . ARG A 1 171 ? -11.934 -7.295 19.868 1.00 90.88 171 ARG A N 1
ATOM 1343 C CA . ARG A 1 171 ? -10.614 -7.206 20.497 1.00 90.88 171 ARG A CA 1
ATOM 1344 C C . ARG A 1 171 ? -9.561 -7.600 19.477 1.00 90.88 171 ARG A C 1
ATOM 1346 O O . ARG A 1 171 ? -9.723 -8.598 18.777 1.00 90.88 171 ARG A O 1
ATOM 1353 N N . PHE A 1 172 ? -8.540 -6.769 19.337 1.00 87.44 172 PHE A N 1
ATOM 1354 C CA . PHE A 1 172 ? -7.504 -6.943 18.333 1.00 87.44 172 PHE A CA 1
ATOM 1355 C C . PHE A 1 172 ? -6.204 -6.288 18.797 1.00 87.44 172 PHE A C 1
ATOM 1357 O O . PHE A 1 172 ? -6.223 -5.242 19.444 1.00 87.44 172 PHE A O 1
ATOM 1364 N N . GLN A 1 173 ? -5.073 -6.903 18.462 1.00 88.44 173 GLN A N 1
ATOM 1365 C CA . GLN A 1 173 ? -3.745 -6.323 18.636 1.00 88.44 173 GLN A CA 1
ATOM 1366 C C . GLN A 1 173 ? -3.317 -5.686 17.306 1.00 88.44 173 GLN A C 1
ATOM 1368 O O . GLN A 1 173 ? -3.029 -6.421 16.357 1.00 88.44 173 GLN A O 1
ATOM 1373 N N . PRO A 1 174 ? -3.287 -4.343 17.197 1.00 83.50 174 PRO A N 1
ATOM 1374 C CA . PRO A 1 174 ? -2.884 -3.681 15.967 1.00 83.50 174 PRO A CA 1
ATOM 1375 C C . PRO A 1 174 ? -1.433 -3.956 15.590 1.00 83.50 174 PRO A C 1
ATOM 1377 O O . PRO A 1 174 ? -0.586 -4.256 16.434 1.00 83.50 174 PRO A O 1
ATOM 1380 N N . LEU A 1 175 ? -1.136 -3.790 14.301 1.00 75.75 175 LEU A N 1
ATOM 1381 C CA . LEU A 1 175 ? 0.234 -3.849 13.807 1.00 75.75 175 LEU A CA 1
ATOM 1382 C C . LEU A 1 175 ? 1.099 -2.826 14.562 1.00 75.75 175 LEU A C 1
ATOM 1384 O O . LEU A 1 175 ? 0.666 -1.697 14.800 1.00 75.75 175 LEU A O 1
ATOM 1388 N N . ASN A 1 176 ? 2.316 -3.225 14.935 1.00 74.44 176 ASN A N 1
ATOM 1389 C CA . ASN A 1 176 ? 3.263 -2.442 15.742 1.00 74.44 176 ASN A CA 1
ATOM 1390 C C . ASN A 1 176 ? 2.813 -2.140 17.182 1.00 74.44 176 ASN A C 1
ATOM 1392 O O . ASN A 1 176 ? 3.426 -1.308 17.847 1.00 74.44 176 ASN A O 1
ATOM 1396 N N . GLN A 1 177 ? 1.777 -2.813 17.683 1.00 80.50 177 GLN A N 1
ATOM 1397 C CA . GLN A 1 177 ? 1.379 -2.735 19.085 1.00 80.50 177 GLN A CA 1
ATOM 1398 C C . GLN A 1 177 ? 1.668 -4.051 19.797 1.00 80.50 177 GLN A C 1
ATOM 1400 O O . GLN A 1 177 ? 1.590 -5.128 19.211 1.00 80.50 177 GLN A O 1
ATOM 1405 N N . THR A 1 178 ? 1.992 -3.970 21.084 1.00 83.62 178 THR A N 1
ATOM 1406 C CA . THR A 1 178 ? 2.227 -5.138 21.953 1.00 83.62 178 THR A CA 1
ATOM 1407 C C . THR A 1 178 ? 1.015 -5.487 22.812 1.00 83.62 178 THR A C 1
ATOM 1409 O O . THR A 1 178 ? 0.956 -6.571 23.385 1.00 83.62 178 THR A O 1
ATOM 1412 N N . LYS A 1 179 ? 0.049 -4.568 22.907 1.00 87.88 179 LYS A N 1
ATOM 1413 C CA . LYS A 1 179 ? -1.168 -4.709 23.703 1.00 87.88 179 LYS A CA 1
ATOM 1414 C C . LYS A 1 179 ? -2.373 -4.953 22.794 1.00 87.88 179 LYS A C 1
ATOM 1416 O O . LYS A 1 179 ? -2.441 -4.447 21.677 1.00 87.88 179 LYS A O 1
ATOM 1421 N N . GLU A 1 180 ? -3.329 -5.721 23.298 1.00 91.00 180 GLU A N 1
ATOM 1422 C CA . GLU A 1 180 ? -4.647 -5.876 22.691 1.00 91.00 180 GLU A CA 1
ATOM 1423 C C . GLU A 1 180 ? -5.573 -4.722 23.105 1.00 91.00 180 GLU A C 1
ATOM 1425 O O . GLU A 1 180 ? -5.582 -4.304 24.266 1.00 91.00 180 GLU A O 1
ATOM 1430 N N . TYR A 1 181 ? -6.364 -4.234 22.154 1.00 90.19 181 TYR A N 1
ATOM 1431 C CA . TYR A 1 181 ? -7.300 -3.130 22.326 1.00 90.19 181 TYR A CA 1
ATOM 1432 C C . TYR A 1 181 ? -8.694 -3.552 21.864 1.00 90.19 181 TYR A C 1
ATOM 1434 O O . TYR A 1 181 ? -8.844 -4.359 20.941 1.00 90.19 181 TYR A O 1
ATOM 1442 N N . SER A 1 182 ? -9.722 -2.997 22.495 1.00 92.25 182 SER A N 1
ATOM 1443 C CA . SER A 1 182 ? -11.092 -3.073 22.001 1.00 92.25 182 SER A CA 1
ATOM 1444 C C . SER A 1 182 ? -11.299 -2.180 20.774 1.00 92.25 182 SER A C 1
ATOM 1446 O O . SER A 1 182 ? -10.528 -1.253 20.533 1.00 92.25 182 SER A O 1
ATOM 1448 N N . GLY A 1 183 ? -12.364 -2.406 20.002 1.00 86.62 183 GLY A N 1
ATOM 1449 C CA . GLY A 1 183 ? -12.692 -1.564 18.848 1.00 86.62 183 GLY A CA 1
ATOM 1450 C C . GLY A 1 183 ? -12.851 -0.082 19.208 1.00 86.62 183 GLY A C 1
ATOM 1451 O O . GLY A 1 183 ? -12.405 0.769 18.446 1.00 86.62 183 GLY A O 1
ATOM 1452 N N . THR A 1 184 ? -13.417 0.233 20.378 1.00 88.19 184 THR A N 1
ATOM 1453 C CA . THR A 1 184 ? -13.516 1.617 20.877 1.00 88.19 184 THR A CA 1
ATOM 1454 C C . THR A 1 184 ? -12.136 2.192 21.196 1.00 88.19 184 THR A C 1
ATOM 1456 O O . THR A 1 184 ? -11.789 3.260 20.702 1.00 88.19 184 THR A O 1
ATOM 1459 N N . GLU A 1 185 ? -11.310 1.449 21.940 1.00 86.3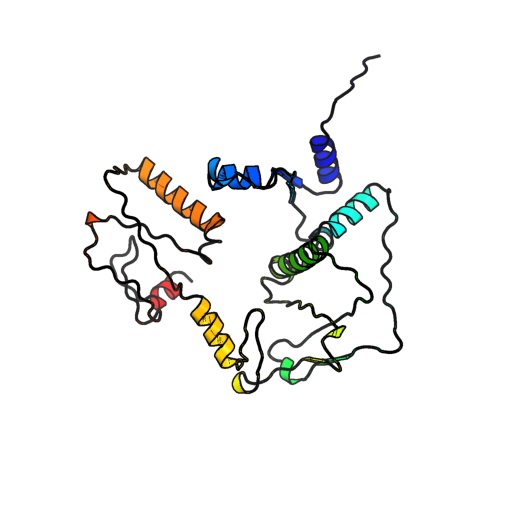8 185 GLU A N 1
ATOM 1460 C CA . GLU A 1 185 ? -9.956 1.892 22.298 1.00 86.38 185 GLU A CA 1
ATOM 1461 C C . GLU A 1 185 ? -9.054 2.065 21.069 1.00 86.38 185 GLU A C 1
ATOM 1463 O O . GLU A 1 185 ? -8.174 2.917 21.074 1.00 86.38 185 GLU A O 1
ATOM 1468 N N . ILE A 1 186 ? -9.267 1.284 20.004 1.00 84.19 186 ILE A N 1
ATOM 1469 C CA . ILE A 1 186 ? -8.553 1.446 18.731 1.00 84.19 186 ILE A CA 1
ATOM 1470 C C . ILE A 1 186 ? -8.899 2.788 18.079 1.00 84.19 186 ILE A C 1
ATOM 1472 O O . ILE A 1 186 ? -8.004 3.463 17.569 1.00 84.19 186 ILE A O 1
ATOM 1476 N N . MET A 1 187 ? -10.175 3.185 18.090 1.00 79.62 187 MET A N 1
ATOM 1477 C CA . MET A 1 187 ? -10.584 4.483 17.544 1.00 79.62 187 MET A CA 1
ATOM 1478 C C . MET A 1 187 ? -9.940 5.626 18.329 1.00 79.62 187 MET A C 1
ATOM 1480 O O . MET A 1 187 ? -9.395 6.540 17.715 1.00 79.62 187 MET A O 1
ATOM 1484 N N . ASP A 1 188 ? -9.912 5.529 19.659 1.00 81.00 188 ASP A N 1
ATOM 1485 C CA . ASP A 1 188 ? -9.275 6.527 20.524 1.00 81.00 188 ASP A CA 1
ATOM 1486 C C . ASP A 1 188 ? -7.750 6.555 20.351 1.00 81.00 188 ASP A C 1
ATOM 1488 O O . ASP A 1 188 ? -7.157 7.631 20.266 1.00 81.00 188 ASP A O 1
ATOM 1492 N N . LEU A 1 189 ? -7.101 5.390 20.242 1.00 77.81 189 LEU A N 1
ATOM 1493 C CA . LEU A 1 189 ? -5.664 5.267 19.979 1.00 77.81 189 LEU A CA 1
ATOM 1494 C C . LEU A 1 189 ? -5.279 5.987 18.684 1.00 77.81 189 LEU A C 1
ATOM 1496 O O . LEU A 1 189 ? -4.304 6.736 18.654 1.00 77.81 189 LEU A O 1
ATOM 1500 N N . TYR A 1 190 ? -6.051 5.798 17.612 1.00 71.94 190 TYR A N 1
ATOM 1501 C CA . TYR A 1 190 ? -5.759 6.451 16.339 1.00 71.94 190 TYR A CA 1
ATOM 1502 C C . TYR A 1 190 ? -6.231 7.908 16.280 1.00 71.94 190 TYR A C 1
ATOM 1504 O O . TYR A 1 190 ? -5.567 8.715 15.628 1.00 71.94 190 TYR A O 1
ATOM 1512 N N . ALA A 1 191 ? -7.288 8.288 17.002 1.00 66.19 191 ALA A N 1
ATOM 1513 C CA . ALA A 1 191 ? -7.686 9.687 17.159 1.00 66.19 191 ALA A CA 1
ATOM 1514 C C . ALA A 1 191 ? -6.619 10.491 17.924 1.00 66.19 191 ALA A C 1
ATOM 1516 O O . ALA A 1 191 ? -6.229 11.575 17.498 1.00 66.19 191 ALA A O 1
ATOM 1517 N N . THR A 1 192 ? -6.076 9.932 19.008 1.00 52.84 192 THR A N 1
ATOM 1518 C CA . THR A 1 192 ? -5.008 10.558 19.806 1.00 52.84 192 THR A CA 1
ATOM 1519 C C . THR A 1 192 ? -3.645 10.503 19.127 1.00 52.84 192 THR A C 1
ATOM 1521 O O . THR A 1 192 ? -2.846 11.412 19.329 1.00 52.84 192 THR A O 1
ATOM 1524 N N . SER A 1 193 ? -3.392 9.528 18.246 1.00 53.38 193 SER A N 1
ATOM 1525 C CA . SER A 1 193 ? -2.174 9.504 17.418 1.00 53.38 193 SER A CA 1
ATOM 1526 C C . SER A 1 193 ? -2.051 10.697 16.454 1.00 53.38 193 SER A C 1
ATOM 1528 O O . SER A 1 193 ? -0.975 10.934 15.907 1.00 53.38 193 SER A O 1
ATOM 1530 N N . GLN A 1 194 ? -3.129 11.471 16.256 1.00 55.41 194 GLN A N 1
ATOM 1531 C CA . GLN A 1 194 ? -3.089 12.738 15.519 1.00 55.41 194 GLN A CA 1
ATOM 1532 C C . GLN A 1 194 ? -2.610 13.923 16.374 1.00 55.41 194 GLN A C 1
ATOM 1534 O O . GLN A 1 194 ? -2.201 14.943 15.815 1.00 55.41 194 GLN A O 1
ATOM 1539 N N . ILE A 1 195 ? -2.633 13.811 17.709 1.00 61.44 195 ILE A N 1
ATOM 1540 C CA . ILE A 1 195 ? -2.075 14.830 18.601 1.00 61.44 195 ILE A CA 1
ATOM 1541 C C . ILE A 1 195 ? -0.561 14.671 18.591 1.00 61.44 195 ILE A C 1
ATOM 1543 O O . ILE A 1 195 ? -0.015 13.624 18.936 1.00 61.44 195 ILE A O 1
ATOM 1547 N N . ARG A 1 196 ? 0.136 15.727 18.182 1.00 70.19 196 ARG A N 1
ATOM 1548 C CA . ARG A 1 196 ? 1.592 15.694 18.073 1.00 70.19 196 ARG A CA 1
ATOM 1549 C C . ARG A 1 196 ? 2.198 15.820 19.464 1.00 70.19 196 ARG A C 1
ATOM 1551 O O . ARG A 1 196 ? 2.004 16.849 20.099 1.00 70.19 196 ARG A O 1
ATOM 1558 N N . PRO A 1 197 ? 2.951 14.819 19.945 1.00 70.94 197 PRO A N 1
ATOM 1559 C CA . PRO A 1 197 ? 3.458 14.814 21.319 1.00 70.94 197 PRO A CA 1
ATOM 1560 C C . PRO A 1 197 ? 4.585 15.829 21.547 1.00 70.94 197 PRO A C 1
ATOM 1562 O O . PRO A 1 197 ? 4.981 16.077 22.685 1.00 70.94 197 PRO A O 1
ATOM 1565 N N . HIS A 1 198 ? 5.132 16.399 20.474 1.00 79.50 198 HIS A N 1
ATOM 1566 C CA . HIS A 1 198 ? 6.278 17.290 20.522 1.00 79.50 198 HIS A CA 1
ATOM 1567 C C . HIS A 1 198 ? 5.999 18.561 19.727 1.00 79.50 198 HIS A C 1
ATOM 1569 O O . HIS A 1 198 ? 5.497 18.510 18.603 1.00 79.50 198 HIS A O 1
ATOM 1575 N N . ALA A 1 199 ? 6.402 19.690 20.300 1.00 80.56 199 ALA A N 1
ATOM 1576 C CA . ALA A 1 199 ? 6.500 20.966 19.617 1.00 80.56 199 ALA A CA 1
ATOM 1577 C C . ALA A 1 199 ? 7.943 21.462 19.723 1.00 80.56 199 ALA A C 1
ATOM 1579 O O . ALA A 1 199 ? 8.554 21.402 20.790 1.00 80.56 199 ALA A O 1
ATOM 1580 N N . VAL A 1 200 ? 8.486 21.948 18.609 1.00 79.19 200 VAL A N 1
ATOM 1581 C CA . VAL A 1 200 ? 9.806 22.580 18.550 1.00 79.19 200 VAL A CA 1
ATOM 1582 C C . VAL A 1 200 ? 9.599 24.012 18.086 1.00 79.19 200 VAL A C 1
ATOM 1584 O O . VAL A 1 200 ? 8.935 24.245 17.077 1.00 79.19 200 VAL A O 1
ATOM 1587 N N . ALA A 1 201 ? 10.161 24.966 18.822 1.00 81.06 201 ALA A N 1
ATOM 1588 C CA . ALA A 1 201 ? 10.162 26.373 18.449 1.00 81.06 201 ALA A CA 1
ATOM 1589 C C . ALA A 1 201 ? 11.601 26.828 18.201 1.00 81.06 201 ALA A C 1
ATOM 1591 O O . ALA A 1 201 ? 12.486 26.588 19.021 1.00 81.06 201 ALA A O 1
ATOM 1592 N N . ALA A 1 202 ? 11.823 27.504 17.077 1.00 80.75 202 ALA A N 1
ATOM 1593 C CA . ALA A 1 202 ? 13.085 28.155 16.757 1.00 80.75 202 ALA A CA 1
ATOM 1594 C C . ALA A 1 202 ? 12.841 29.660 16.628 1.00 80.75 202 ALA A C 1
ATOM 1596 O O . ALA A 1 202 ? 11.923 30.085 15.928 1.00 80.75 202 ALA A O 1
ATOM 1597 N N . VAL A 1 203 ? 13.660 30.465 17.308 1.00 82.56 203 VAL A N 1
ATOM 1598 C CA . VAL A 1 203 ? 13.602 31.927 17.208 1.00 82.56 203 VAL A CA 1
ATOM 1599 C C . VAL A 1 203 ? 14.723 32.396 16.299 1.00 82.56 203 VAL A C 1
ATOM 1601 O O . VAL A 1 203 ? 15.900 32.281 16.640 1.00 82.56 203 VAL A O 1
ATOM 1604 N N . LEU A 1 204 ? 14.347 32.958 15.157 1.00 79.25 204 LEU A N 1
ATOM 1605 C CA . LEU A 1 204 ? 15.284 33.603 14.252 1.00 79.25 204 LEU A CA 1
ATOM 1606 C C . LEU A 1 204 ? 15.431 35.073 14.659 1.00 79.25 204 LEU A C 1
ATOM 1608 O O . LEU A 1 204 ? 14.445 35.799 14.740 1.00 79.25 204 LEU A O 1
ATOM 1612 N N . ARG A 1 205 ? 16.660 35.510 14.946 1.00 81.25 205 ARG A N 1
ATOM 1613 C CA . ARG A 1 205 ? 16.973 36.903 15.309 1.00 81.25 205 ARG A CA 1
ATOM 1614 C C . ARG A 1 205 ? 17.741 37.576 14.179 1.00 81.25 205 ARG A C 1
ATOM 1616 O O . ARG A 1 205 ? 18.451 36.904 13.437 1.00 81.25 205 ARG A O 1
ATOM 1623 N N . ASN A 1 206 ? 17.641 38.902 14.098 1.00 78.81 206 ASN A N 1
ATOM 1624 C CA . ASN A 1 206 ? 18.349 39.734 13.114 1.00 78.81 206 ASN A CA 1
ATOM 1625 C C . ASN A 1 206 ? 17.974 39.433 11.651 1.00 78.81 206 ASN A C 1
ATOM 1627 O O . ASN A 1 206 ? 18.799 39.586 10.752 1.00 78.81 206 ASN A O 1
ATOM 1631 N N . ILE A 1 207 ? 16.730 39.013 11.407 1.00 76.75 207 ILE A N 1
ATOM 1632 C CA . ILE A 1 207 ? 16.187 38.860 10.056 1.00 76.75 207 ILE A CA 1
ATOM 1633 C C . ILE A 1 207 ? 15.312 40.069 9.742 1.00 76.75 207 ILE A C 1
ATOM 1635 O O . ILE A 1 207 ? 14.380 40.372 10.478 1.00 76.75 207 ILE A O 1
ATOM 1639 N N . THR A 1 208 ? 15.587 40.730 8.619 1.00 75.81 208 THR A N 1
ATOM 1640 C CA . THR A 1 208 ? 14.681 41.723 8.031 1.00 75.81 208 THR A CA 1
ATOM 1641 C C . THR A 1 208 ? 13.935 41.073 6.872 1.00 75.81 208 THR A C 1
ATOM 1643 O O . THR A 1 208 ? 14.539 40.738 5.845 1.00 75.81 208 THR A O 1
ATOM 1646 N N . LEU A 1 209 ? 12.629 40.878 7.047 1.00 75.31 209 LEU A N 1
ATOM 1647 C CA . LEU A 1 209 ? 11.727 40.402 6.002 1.00 75.31 209 LEU A CA 1
ATOM 1648 C C . LEU A 1 209 ? 11.080 41.620 5.335 1.00 75.31 209 LEU A C 1
ATOM 1650 O O . LEU A 1 209 ? 10.260 42.301 5.940 1.00 75.31 209 LEU A O 1
ATOM 1654 N N . ASN A 1 210 ? 11.483 41.914 4.101 1.00 82.25 210 ASN A N 1
ATOM 1655 C CA . ASN A 1 210 ? 10.704 42.770 3.204 1.00 82.25 210 ASN A CA 1
ATOM 1656 C C . ASN A 1 210 ? 9.637 41.914 2.488 1.00 82.25 210 ASN A C 1
ATOM 1658 O O . ASN A 1 210 ? 9.659 40.689 2.615 1.00 82.25 210 ASN A O 1
ATOM 1662 N N . GLU A 1 211 ? 8.716 42.528 1.739 1.00 77.75 211 GLU A N 1
ATOM 1663 C CA . GLU A 1 211 ? 7.600 41.803 1.097 1.00 77.75 211 GLU A CA 1
ATOM 1664 C C . GLU A 1 211 ? 8.062 40.611 0.240 1.00 77.75 211 GLU A C 1
ATOM 1666 O O . GLU A 1 211 ? 7.517 39.514 0.354 1.00 77.75 211 GLU A O 1
ATOM 1671 N N . GLU A 1 212 ? 9.119 40.787 -0.554 1.00 77.69 212 GLU A N 1
ATOM 1672 C CA . GLU A 1 212 ? 9.655 39.744 -1.438 1.00 77.69 212 GLU A CA 1
ATOM 1673 C C . GLU A 1 212 ? 10.278 38.568 -0.662 1.00 77.69 212 GLU A C 1
ATOM 1675 O O . GLU A 1 212 ? 10.028 37.395 -0.962 1.00 77.69 212 GLU A O 1
ATOM 1680 N N . ARG A 1 213 ? 11.053 38.856 0.394 1.00 78.81 213 ARG A N 1
ATOM 1681 C CA . ARG A 1 213 ? 11.632 37.820 1.265 1.00 78.81 213 ARG A CA 1
ATOM 1682 C C . ARG A 1 213 ? 10.572 37.123 2.103 1.00 78.81 213 ARG A C 1
ATOM 1684 O O . ARG A 1 213 ? 10.715 35.934 2.369 1.00 78.81 213 ARG A O 1
ATOM 1691 N N . TYR A 1 214 ? 9.525 37.837 2.510 1.00 80.50 214 TYR A N 1
ATOM 1692 C CA . TYR A 1 214 ? 8.395 37.249 3.217 1.00 80.50 214 TYR A CA 1
ATOM 1693 C C . TYR A 1 214 ? 7.643 36.266 2.316 1.00 80.50 214 TYR A C 1
ATOM 1695 O O . TYR A 1 214 ? 7.431 35.125 2.716 1.00 80.50 214 TYR A O 1
ATOM 1703 N N . ALA A 1 215 ? 7.329 36.658 1.077 1.00 75.69 215 ALA A N 1
ATOM 1704 C CA . ALA A 1 215 ? 6.701 35.769 0.100 1.00 75.69 215 ALA A CA 1
ATOM 1705 C C . ALA A 1 215 ? 7.546 34.507 -0.144 1.00 75.69 215 ALA A C 1
ATOM 1707 O O . ALA A 1 215 ? 7.031 33.393 -0.063 1.00 75.69 215 ALA A O 1
ATOM 1708 N N . SER A 1 216 ? 8.859 34.677 -0.326 1.00 80.38 216 SER A N 1
ATOM 1709 C CA . SER A 1 216 ? 9.804 33.561 -0.489 1.00 80.38 216 SER A CA 1
ATOM 1710 C C . SER A 1 216 ? 9.842 32.639 0.737 1.00 80.38 216 SER A C 1
ATOM 1712 O O . SER A 1 216 ? 9.950 31.420 0.615 1.00 80.38 216 SER A O 1
ATOM 1714 N N . PHE A 1 217 ? 9.747 33.211 1.939 1.00 83.00 217 PHE A N 1
ATOM 1715 C CA . PHE A 1 217 ? 9.726 32.457 3.188 1.00 83.00 217 PHE A CA 1
ATOM 1716 C C . PHE A 1 217 ? 8.435 31.636 3.343 1.00 83.00 217 PHE A C 1
ATOM 1718 O O . PHE A 1 217 ? 8.498 30.465 3.719 1.00 83.00 217 PHE A O 1
ATOM 1725 N N . ILE A 1 218 ? 7.276 32.214 3.013 1.00 80.81 218 ILE A N 1
ATOM 1726 C CA . ILE A 1 218 ? 5.993 31.496 3.017 1.00 80.81 218 ILE A CA 1
ATOM 1727 C C . ILE A 1 218 ? 5.993 30.376 1.971 1.00 80.81 218 ILE A C 1
ATOM 1729 O O . ILE A 1 218 ? 5.572 29.260 2.269 1.00 80.81 218 ILE A O 1
ATOM 1733 N N . GLU A 1 219 ? 6.539 30.621 0.778 1.00 78.00 219 GLU A N 1
ATOM 1734 C CA . GLU A 1 219 ? 6.675 29.584 -0.250 1.00 78.00 219 GLU A CA 1
ATOM 1735 C C . GLU A 1 219 ? 7.553 28.418 0.235 1.00 78.00 219 GLU A C 1
ATOM 1737 O O . GLU A 1 219 ? 7.217 27.248 0.035 1.00 78.00 219 GLU A O 1
ATOM 1742 N N . LEU A 1 220 ? 8.656 28.716 0.928 1.00 81.56 220 LEU A N 1
ATOM 1743 C CA . LEU A 1 220 ? 9.509 27.703 1.547 1.00 81.56 220 LEU A CA 1
ATOM 1744 C C . LEU A 1 220 ? 8.746 26.900 2.609 1.00 81.56 220 LEU A C 1
ATOM 1746 O O . LEU A 1 220 ? 8.830 25.671 2.622 1.00 81.56 220 LEU A O 1
ATOM 1750 N N . GLN A 1 221 ? 7.971 27.565 3.468 1.00 79.69 221 GLN A N 1
ATOM 1751 C CA . GLN A 1 221 ? 7.123 26.905 4.463 1.00 79.69 221 GLN A CA 1
ATOM 1752 C C . GLN A 1 221 ? 6.110 25.955 3.802 1.00 79.69 221 GLN A C 1
ATOM 1754 O O . GLN A 1 221 ? 5.918 24.832 4.274 1.00 79.69 221 GLN A O 1
ATOM 1759 N N . ASP A 1 222 ? 5.485 26.360 2.697 1.00 77.31 222 ASP A N 1
ATOM 1760 C CA . ASP A 1 222 ? 4.531 25.513 1.982 1.00 77.31 222 ASP A CA 1
ATOM 1761 C C . ASP A 1 222 ? 5.194 24.333 1.263 1.00 77.31 222 ASP A C 1
ATOM 1763 O O . ASP A 1 222 ? 4.655 23.223 1.300 1.00 77.31 222 ASP A O 1
ATOM 1767 N N . LYS A 1 223 ? 6.396 24.504 0.704 1.00 79.56 223 LYS A N 1
ATOM 1768 C CA . LYS A 1 223 ? 7.182 23.384 0.154 1.00 79.56 223 LYS A CA 1
ATOM 1769 C C . LYS A 1 223 ? 7.565 22.375 1.235 1.00 79.56 223 LYS A C 1
ATOM 1771 O O . LYS A 1 223 ? 7.381 21.172 1.045 1.00 79.56 223 LYS A O 1
ATOM 1776 N N . LEU A 1 224 ? 8.010 22.847 2.403 1.00 79.31 224 LEU A N 1
ATOM 1777 C CA . LEU A 1 224 ? 8.267 21.979 3.557 1.00 79.31 224 LEU A CA 1
ATOM 1778 C C . LEU A 1 224 ? 7.006 21.213 3.962 1.00 79.31 224 LEU A C 1
ATOM 1780 O O . LEU A 1 224 ? 7.072 20.009 4.216 1.00 79.31 224 LEU A O 1
ATOM 1784 N N . HIS A 1 225 ? 5.848 21.881 3.966 1.00 78.06 225 HIS A N 1
ATOM 1785 C CA . HIS A 1 225 ? 4.578 21.233 4.257 1.00 78.06 225 HIS A CA 1
ATOM 1786 C C . HIS A 1 225 ? 4.232 20.114 3.277 1.00 78.06 225 HIS A C 1
ATOM 1788 O O . HIS A 1 225 ? 3.730 19.076 3.714 1.00 78.06 225 HIS A O 1
ATOM 1794 N N . GLN A 1 226 ? 4.460 20.325 1.981 1.00 69.25 226 GLN A N 1
ATOM 1795 C CA . GLN A 1 226 ? 4.135 19.364 0.929 1.00 69.25 226 GLN A CA 1
ATOM 1796 C C . GLN A 1 226 ? 5.057 18.142 0.965 1.00 69.25 226 GLN A C 1
ATOM 1798 O O . GLN A 1 226 ? 4.547 17.020 0.937 1.00 69.25 226 GLN A O 1
ATOM 1803 N N . ASN A 1 227 ? 6.365 18.358 1.119 1.00 76.00 227 ASN A N 1
ATOM 1804 C CA . ASN A 1 227 ? 7.372 17.306 0.979 1.00 76.00 227 ASN A CA 1
ATOM 1805 C C . ASN A 1 227 ? 7.673 16.642 2.329 1.00 76.00 227 ASN A C 1
ATOM 1807 O O . ASN A 1 227 ? 7.206 15.538 2.617 1.00 76.00 227 ASN A O 1
ATOM 1811 N N . ILE A 1 228 ? 8.391 17.350 3.205 1.00 74.12 228 ILE A N 1
ATOM 1812 C CA . ILE A 1 228 ? 8.913 16.795 4.463 1.00 74.12 228 ILE A CA 1
ATOM 1813 C C . ILE A 1 228 ? 7.781 16.533 5.455 1.00 74.12 228 ILE A C 1
ATOM 1815 O O . ILE A 1 228 ? 7.728 15.491 6.107 1.00 74.12 228 ILE A O 1
ATOM 1819 N N . CYS A 1 229 ? 6.829 17.459 5.562 1.00 67.69 229 CYS A N 1
ATOM 1820 C CA . CYS A 1 229 ? 5.750 17.336 6.533 1.00 67.69 229 CYS A CA 1
ATOM 1821 C C . CYS A 1 229 ? 4.562 16.492 6.042 1.00 67.69 229 CYS A C 1
ATOM 1823 O O . CYS A 1 229 ? 3.537 16.448 6.733 1.00 67.69 229 CYS A O 1
ATOM 1825 N N . ARG A 1 230 ? 4.681 15.831 4.878 1.00 69.94 230 ARG A N 1
ATOM 1826 C CA . ARG A 1 230 ? 3.652 14.981 4.253 1.00 69.94 230 ARG A CA 1
ATOM 1827 C C . ARG A 1 230 ? 2.275 15.651 4.208 1.00 69.94 230 ARG A C 1
ATOM 1829 O O . ARG A 1 230 ? 1.316 15.167 4.797 1.00 69.94 230 ARG A O 1
ATOM 1836 N N . LYS A 1 231 ? 2.162 16.802 3.547 1.00 70.31 231 LYS A N 1
ATOM 1837 C CA . LYS A 1 231 ? 0.923 17.607 3.476 1.00 70.31 231 LYS A CA 1
ATOM 1838 C C . LYS A 1 231 ? 0.338 17.921 4.854 1.00 70.31 231 LYS A C 1
ATOM 1840 O O . LYS A 1 231 ? -0.859 17.774 5.090 1.00 70.31 231 LYS A O 1
ATOM 1845 N N . ARG A 1 232 ? 1.204 18.357 5.767 1.00 66.12 232 ARG A N 1
ATOM 1846 C CA . ARG A 1 232 ? 0.852 18.704 7.149 1.00 66.12 232 ARG A CA 1
ATOM 1847 C C . ARG A 1 232 ? 0.301 17.540 7.978 1.00 66.12 232 ARG A C 1
ATOM 1849 O O . ARG A 1 232 ? -0.271 17.809 9.030 1.00 66.12 232 ARG A O 1
ATOM 1856 N N . THR A 1 233 ? 0.466 16.275 7.574 1.00 62.28 233 THR A N 1
ATOM 1857 C CA . THR A 1 233 ? 0.065 15.125 8.407 1.00 62.28 233 THR A CA 1
ATOM 1858 C C . THR A 1 233 ? 1.153 14.750 9.405 1.00 62.28 233 THR A C 1
ATOM 1860 O O . THR A 1 233 ? 0.841 14.454 10.555 1.00 62.28 233 THR A O 1
ATOM 1863 N N . LEU A 1 234 ? 2.429 14.841 9.016 1.00 65.56 234 LEU A N 1
ATOM 1864 C CA . LEU A 1 234 ? 3.558 14.478 9.876 1.00 65.56 234 LEU A CA 1
ATOM 1865 C C . LEU A 1 234 ? 3.939 15.622 10.830 1.00 65.56 234 LEU A C 1
ATOM 1867 O O . LEU A 1 234 ? 4.019 15.423 12.037 1.00 65.56 234 LEU A O 1
ATOM 1871 N N . VAL A 1 235 ? 4.118 16.832 10.296 1.00 71.00 235 VAL A N 1
ATOM 1872 C CA . VAL A 1 235 ? 4.494 18.052 11.039 1.00 71.00 235 VAL A CA 1
ATOM 1873 C C . VAL A 1 235 ? 3.692 19.238 10.491 1.00 71.00 235 VAL A C 1
ATOM 1875 O O . VAL A 1 235 ? 3.177 19.186 9.383 1.00 71.00 235 VAL A O 1
ATOM 1878 N N . ALA A 1 236 ? 3.500 20.300 11.262 1.00 76.19 236 ALA A N 1
ATOM 1879 C CA . ALA A 1 236 ? 2.921 21.547 10.778 1.00 76.19 236 ALA A CA 1
ATOM 1880 C C . ALA A 1 236 ? 3.775 22.657 11.348 1.00 76.19 236 ALA A C 1
ATOM 1882 O O . ALA A 1 236 ? 4.121 22.647 12.529 1.00 76.19 236 ALA A O 1
ATOM 1883 N N . ILE A 1 237 ? 4.138 23.567 10.467 1.00 81.75 237 ILE A N 1
ATOM 1884 C CA . ILE A 1 237 ? 5.015 24.681 10.737 1.00 81.75 237 ILE A CA 1
ATOM 1885 C C . ILE A 1 237 ? 4.113 25.904 10.802 1.00 81.75 237 ILE A C 1
ATOM 1887 O O . ILE A 1 237 ? 3.354 26.173 9.870 1.00 81.75 237 ILE A O 1
ATOM 1891 N N . GLY A 1 238 ? 4.183 26.621 11.917 1.00 80.69 238 GLY A N 1
ATOM 1892 C CA . GLY A 1 238 ? 3.587 27.940 12.073 1.00 80.69 238 GLY A CA 1
ATOM 1893 C C . GLY A 1 238 ? 4.691 28.976 12.212 1.00 80.69 238 GLY A C 1
ATOM 1894 O O . GLY A 1 238 ? 5.687 28.731 12.894 1.00 80.69 238 GLY A O 1
ATOM 1895 N N . THR A 1 239 ? 4.510 30.138 11.596 1.00 81.19 239 THR A N 1
ATOM 1896 C CA . THR A 1 239 ? 5.436 31.266 11.717 1.00 81.19 239 THR A CA 1
ATOM 1897 C C . THR A 1 239 ? 4.691 32.456 12.287 1.00 81.19 239 THR A C 1
ATOM 1899 O O . THR A 1 239 ? 3.568 32.741 11.882 1.00 81.19 239 THR A O 1
ATOM 1902 N N . HIS A 1 240 ? 5.321 33.125 13.247 1.00 79.44 240 HIS A N 1
ATOM 1903 C CA . HIS A 1 240 ? 4.746 34.250 13.969 1.00 79.44 240 HIS A CA 1
ATOM 1904 C C . HIS A 1 240 ? 5.796 35.348 14.097 1.00 79.44 240 HIS A C 1
ATOM 1906 O O . HIS A 1 240 ? 6.983 35.052 14.254 1.00 79.44 240 HIS A O 1
ATOM 1912 N N . ASP A 1 241 ? 5.349 36.600 14.050 1.00 78.88 241 ASP A N 1
ATOM 1913 C CA . ASP A 1 241 ? 6.190 37.739 14.395 1.00 78.88 241 ASP A CA 1
ATOM 1914 C C . ASP A 1 241 ? 6.389 37.764 15.916 1.00 78.88 241 ASP A C 1
ATOM 1916 O O . ASP A 1 241 ? 5.424 37.893 16.677 1.00 78.88 241 ASP A O 1
ATOM 1920 N N . LEU A 1 242 ? 7.641 37.612 16.355 1.00 78.88 242 LEU A N 1
ATOM 1921 C CA . LEU A 1 242 ? 7.985 37.530 17.771 1.00 78.88 242 LEU A CA 1
ATOM 1922 C C . LEU A 1 242 ? 7.603 38.805 18.534 1.00 78.88 242 LEU A C 1
ATOM 1924 O O . LEU A 1 242 ? 7.233 38.711 19.702 1.00 78.88 242 LEU A O 1
ATOM 1928 N N . ASP A 1 243 ? 7.639 39.971 17.885 1.00 80.00 243 ASP A N 1
ATOM 1929 C CA . ASP A 1 243 ? 7.321 41.248 18.530 1.00 80.00 243 ASP A CA 1
ATOM 1930 C C . ASP A 1 243 ? 5.815 41.384 18.819 1.00 80.00 243 ASP A C 1
ATOM 1932 O O . ASP A 1 243 ? 5.400 42.148 19.695 1.00 80.00 243 ASP A O 1
ATOM 1936 N N . THR A 1 244 ? 4.985 40.595 18.127 1.00 77.19 244 THR A N 1
ATOM 1937 C CA . THR A 1 244 ? 3.523 40.586 18.291 1.00 77.19 244 THR A CA 1
ATOM 1938 C C . THR A 1 244 ? 3.025 39.599 19.346 1.00 77.19 244 THR A C 1
ATOM 1940 O O . THR A 1 244 ? 1.867 39.675 19.761 1.00 77.19 244 THR A O 1
ATOM 1943 N N . ILE A 1 245 ? 3.882 38.691 19.821 1.00 77.00 245 ILE A N 1
ATOM 1944 C CA . ILE A 1 245 ? 3.508 37.614 20.743 1.00 77.00 245 ILE A CA 1
ATOM 1945 C C . ILE A 1 245 ? 4.202 37.775 22.101 1.00 77.00 245 ILE A C 1
ATOM 1947 O O . ILE A 1 245 ? 5.372 38.133 22.196 1.00 77.00 245 ILE A O 1
ATOM 1951 N N . LYS A 1 246 ? 3.480 37.500 23.193 1.00 77.62 246 LYS A N 1
ATOM 1952 C CA . LYS A 1 246 ? 4.003 37.604 24.565 1.00 77.62 246 LYS A CA 1
ATOM 1953 C C . LYS A 1 246 ? 4.008 36.232 25.227 1.00 77.62 246 LYS A C 1
ATOM 1955 O O . LYS A 1 246 ? 2.995 35.542 25.218 1.00 77.62 246 LYS A O 1
ATOM 1960 N N . GLY A 1 247 ? 5.155 35.847 25.787 1.00 76.00 247 GLY A N 1
ATOM 1961 C CA . GLY A 1 247 ? 5.301 34.594 26.527 1.00 76.00 247 GLY A CA 1
ATOM 1962 C C . GLY A 1 247 ? 4.665 34.640 27.927 1.00 76.00 247 GLY A C 1
ATOM 1963 O O . GLY A 1 247 ? 4.305 35.720 28.403 1.00 76.00 247 GLY A O 1
ATOM 1964 N N . PRO A 1 248 ? 4.581 33.488 28.620 1.00 76.94 248 PRO A N 1
ATOM 1965 C CA . PRO A 1 248 ? 5.121 32.177 28.237 1.00 76.94 248 PRO A CA 1
ATOM 1966 C C . PRO A 1 248 ? 4.283 31.455 27.169 1.00 76.94 248 PRO A C 1
ATOM 1968 O O . PRO A 1 248 ? 3.062 31.567 27.142 1.00 76.94 248 PRO A O 1
ATOM 1971 N N . PHE A 1 249 ? 4.948 30.685 26.304 1.00 76.81 249 PHE A N 1
ATOM 1972 C CA . PHE A 1 249 ? 4.282 29.869 25.286 1.00 76.81 249 PHE A CA 1
ATOM 1973 C C . PHE A 1 249 ? 3.935 28.495 25.851 1.00 76.81 249 PHE A C 1
ATOM 1975 O O . PHE A 1 249 ? 4.800 27.817 26.407 1.00 76.81 249 PHE A O 1
ATOM 1982 N N . ILE A 1 250 ? 2.681 28.082 25.684 1.00 78.12 250 ILE A N 1
ATOM 1983 C CA . ILE A 1 250 ? 2.193 26.765 26.089 1.00 78.12 250 ILE A CA 1
ATOM 1984 C C . ILE A 1 250 ? 1.721 26.050 24.829 1.00 78.12 250 ILE A C 1
ATOM 1986 O O . ILE A 1 250 ? 0.884 26.571 24.093 1.00 78.12 250 ILE A O 1
ATOM 1990 N N . TYR A 1 251 ? 2.276 24.866 24.581 1.00 79.88 251 TYR A N 1
ATOM 1991 C CA . TYR A 1 251 ? 1.742 23.951 23.585 1.00 79.88 251 TYR A CA 1
ATOM 1992 C C . TYR A 1 251 ? 0.716 23.050 24.269 1.00 79.88 251 TYR A C 1
ATOM 1994 O O . TYR A 1 251 ? 1.067 22.303 25.180 1.00 79.88 251 TYR A O 1
ATOM 2002 N N . ASP A 1 252 ? -0.541 23.171 23.857 1.00 78.19 252 ASP A N 1
ATOM 2003 C CA . ASP A 1 252 ? -1.673 22.460 24.446 1.00 78.19 252 ASP A CA 1
ATOM 2004 C C . ASP A 1 252 ? -2.585 21.924 23.335 1.00 78.19 252 ASP A C 1
ATOM 2006 O O . ASP A 1 252 ? -2.658 22.498 22.243 1.00 78.19 252 ASP A O 1
ATOM 2010 N N . ALA A 1 253 ? -3.277 20.824 23.611 1.00 76.44 253 ALA A N 1
ATOM 2011 C CA . ALA A 1 253 ? -4.217 20.189 22.700 1.00 76.44 253 ALA A CA 1
ATOM 2012 C C . ALA A 1 253 ? -5.599 20.177 23.351 1.00 76.44 253 ALA A C 1
ATOM 2014 O O . ALA A 1 253 ? -5.832 19.473 24.331 1.00 76.44 253 ALA A O 1
ATOM 2015 N N . LYS A 1 254 ? -6.526 20.954 22.786 1.00 79.00 254 LYS A N 1
ATOM 2016 C CA . LYS A 1 254 ? -7.905 21.054 23.271 1.00 79.00 254 LYS A CA 1
ATOM 2017 C C . LYS A 1 254 ? -8.896 20.604 22.198 1.00 79.00 254 LYS A C 1
ATOM 2019 O O . LYS A 1 254 ? -8.577 20.675 21.009 1.00 79.00 254 LYS A O 1
ATOM 2024 N N . PRO A 1 255 ? -10.104 20.163 22.580 1.00 79.38 255 PRO A N 1
ATOM 2025 C CA . PRO A 1 255 ? -11.167 19.891 21.621 1.00 79.38 255 PRO A CA 1
ATOM 2026 C C . PRO A 1 255 ? -11.459 21.112 20.722 1.00 79.38 255 PRO A C 1
ATOM 2028 O O . PRO A 1 255 ? -11.387 22.248 21.203 1.00 79.38 255 PRO A O 1
ATOM 2031 N N . PRO A 1 256 ? -11.852 20.927 19.444 1.00 79.62 256 PRO A N 1
ATOM 2032 C CA . PRO A 1 256 ? -12.181 22.035 18.537 1.00 79.62 256 PRO A CA 1
ATOM 2033 C C . PRO A 1 256 ? -13.277 22.986 19.045 1.00 79.62 256 PRO A C 1
ATOM 2035 O O . PRO A 1 256 ? -13.359 24.127 18.596 1.00 79.62 256 PRO A O 1
ATOM 2038 N N . SER A 1 257 ? -14.126 22.544 19.975 1.00 81.69 257 SER A N 1
ATOM 2039 C CA . SER A 1 257 ? -15.147 23.364 20.642 1.00 81.69 257 SER A CA 1
ATOM 2040 C C . SER A 1 257 ? -14.578 24.324 21.695 1.00 81.69 257 SER A C 1
ATOM 2042 O O . SER A 1 257 ? -15.215 25.320 22.032 1.00 81.69 257 SER A O 1
ATOM 2044 N N . GLU A 1 258 ? -13.392 24.029 22.227 1.00 81.56 258 GLU A N 1
ATOM 2045 C CA . GLU A 1 258 ? -12.747 24.780 23.310 1.00 81.56 258 GLU A CA 1
ATOM 2046 C C . GLU A 1 258 ? -11.602 25.675 22.817 1.00 81.56 258 GLU A C 1
ATOM 2048 O O . GLU A 1 258 ? -11.251 26.651 23.482 1.00 81.56 258 GLU A O 1
ATOM 2053 N N . ILE A 1 259 ? -11.023 25.372 21.651 1.00 81.69 259 ILE A N 1
ATOM 2054 C CA . ILE A 1 259 ? -10.015 26.222 21.010 1.00 81.69 259 ILE A CA 1
ATOM 2055 C C . ILE A 1 259 ? -10.704 27.443 20.408 1.00 81.69 259 ILE A C 1
ATOM 2057 O O . ILE A 1 259 ? -11.569 27.275 19.556 1.00 81.69 259 ILE A O 1
ATOM 2061 N N . ARG A 1 260 ? -10.284 28.651 20.803 1.00 79.94 260 ARG A N 1
ATOM 2062 C CA . ARG A 1 260 ? -10.698 29.929 20.206 1.00 79.94 260 ARG A CA 1
ATOM 2063 C C . ARG A 1 260 ? -9.485 30.667 19.665 1.00 79.94 260 ARG A C 1
ATOM 2065 O O . ARG A 1 260 ? -8.482 30.782 20.366 1.00 79.94 260 ARG A O 1
ATOM 2072 N N . PHE A 1 261 ? -9.574 31.150 18.433 1.00 79.44 261 PHE A N 1
ATOM 2073 C CA . PHE A 1 261 ? -8.553 32.008 17.842 1.00 79.44 261 PHE A CA 1
ATOM 2074 C C . PHE A 1 261 ? -9.149 32.911 16.763 1.00 79.44 261 PHE A C 1
ATOM 2076 O O . PHE A 1 261 ? -10.212 32.639 16.207 1.00 79.44 261 PHE A O 1
ATOM 2083 N N . GLN A 1 262 ? -8.448 34.000 16.469 1.00 77.69 262 GLN A N 1
ATOM 2084 C CA . GLN A 1 262 ? -8.772 34.914 15.381 1.00 77.69 262 GLN A CA 1
ATOM 2085 C C . GLN A 1 262 ? -7.904 34.556 14.163 1.00 77.69 262 GLN A C 1
ATOM 2087 O O . GLN A 1 262 ? -6.682 34.708 14.234 1.00 77.69 262 GLN A O 1
ATOM 2092 N N . PRO A 1 263 ? -8.483 34.052 13.055 1.00 71.00 263 PRO A N 1
ATOM 2093 C CA . PRO A 1 263 ? -7.723 33.769 11.842 1.00 71.00 263 PRO A CA 1
ATOM 2094 C C . PRO A 1 263 ? -7.068 35.020 11.259 1.00 71.00 263 PRO A C 1
ATOM 2096 O O . PRO A 1 263 ? -7.586 36.133 11.384 1.00 71.00 263 PRO A O 1
ATOM 2099 N N . LEU A 1 264 ? -5.963 34.818 10.542 1.00 59.00 264 LEU A N 1
ATOM 2100 C CA . LEU A 1 264 ? -5.329 35.878 9.766 1.00 59.00 264 LEU A CA 1
ATOM 2101 C C . LEU A 1 264 ? -6.351 36.430 8.753 1.00 59.00 264 LEU A C 1
ATOM 2103 O O . LEU A 1 264 ? -6.976 35.659 8.025 1.00 59.00 264 LEU A O 1
ATOM 2107 N N . ASN A 1 265 ? -6.529 37.753 8.726 1.00 60.69 265 ASN A N 1
ATOM 2108 C CA . ASN A 1 265 ? -7.522 38.486 7.919 1.00 60.69 265 ASN A CA 1
ATOM 2109 C C . ASN A 1 265 ? -8.985 38.424 8.400 1.00 60.69 265 ASN A C 1
ATOM 2111 O O . ASN A 1 265 ? -9.875 38.893 7.694 1.00 60.69 265 ASN A O 1
ATOM 2115 N N . GLN A 1 266 ? -9.253 37.901 9.597 1.00 71.12 266 GLN A N 1
ATOM 2116 C CA . GLN A 1 266 ? -10.570 37.978 10.233 1.00 71.12 266 GLN A CA 1
ATOM 2117 C C . GLN A 1 266 ? -10.536 38.953 11.410 1.00 71.12 266 GLN A C 1
ATOM 2119 O O . GLN A 1 266 ? -9.523 39.075 12.089 1.00 71.12 266 GLN A O 1
ATOM 2124 N N . THR A 1 267 ? -11.643 39.647 11.673 1.00 75.56 267 THR A N 1
ATOM 2125 C CA . THR A 1 267 ? -11.780 40.582 12.812 1.00 75.56 267 THR A CA 1
ATOM 2126 C C . THR A 1 267 ? -12.462 39.953 14.026 1.00 75.56 267 THR A C 1
ATOM 2128 O O . THR A 1 267 ? -12.515 40.564 15.091 1.00 75.56 267 THR A O 1
ATOM 2131 N N . LYS A 1 268 ? -12.995 38.736 13.868 1.00 83.44 268 LYS A N 1
ATOM 2132 C CA . LYS A 1 268 ? -13.743 37.999 14.885 1.00 83.44 268 LYS A CA 1
ATOM 2133 C C . LYS A 1 268 ? -12.969 36.748 15.305 1.00 83.44 268 LYS A C 1
ATOM 2135 O O . LYS A 1 268 ? -12.339 36.101 14.471 1.00 83.44 268 LYS A O 1
ATOM 2140 N N . GLU A 1 269 ? -13.043 36.405 16.588 1.00 84.06 269 GLU A N 1
ATOM 2141 C CA . GLU A 1 269 ? -12.620 35.093 17.079 1.00 84.06 269 GLU A CA 1
ATOM 2142 C C . GLU A 1 269 ? -13.633 34.013 16.705 1.00 84.06 269 GLU A C 1
ATOM 2144 O O . GLU A 1 269 ? -14.848 34.209 16.800 1.00 84.06 269 GLU A O 1
ATOM 2149 N N . TYR A 1 270 ? -13.113 32.846 16.354 1.00 83.81 270 TYR A N 1
ATOM 2150 C CA . TYR A 1 270 ? -13.899 31.660 16.074 1.00 83.81 270 TYR A CA 1
ATOM 2151 C C . TYR A 1 270 ? -13.369 30.491 16.894 1.00 83.81 270 TYR A C 1
ATOM 2153 O O . TYR A 1 270 ? -12.182 30.418 17.230 1.00 83.81 270 TYR A O 1
ATOM 2161 N N . THR A 1 271 ? -14.258 29.560 17.203 1.00 88.00 271 THR A N 1
ATOM 2162 C CA . THR A 1 271 ? -13.864 28.241 17.679 1.00 88.00 271 THR A CA 1
ATOM 2163 C C . THR A 1 271 ? -13.293 27.402 16.535 1.00 88.00 271 THR A C 1
ATOM 2165 O O . THR A 1 271 ? -13.584 27.643 15.361 1.00 88.00 271 THR A O 1
ATOM 2168 N N . GLY A 1 272 ? -12.504 26.377 16.862 1.00 79.81 272 GLY A N 1
ATOM 2169 C CA . GLY A 1 272 ? -12.023 25.412 15.869 1.00 79.81 272 GLY A CA 1
ATOM 2170 C C . GLY A 1 272 ? -13.164 24.748 15.088 1.00 79.81 272 GLY A C 1
ATOM 2171 O O . GLY A 1 272 ? -13.033 24.535 13.888 1.00 79.81 272 GLY A O 1
ATOM 2172 N N . THR A 1 273 ? -14.299 24.499 15.749 1.00 82.12 273 THR A N 1
ATOM 2173 C CA . THR A 1 273 ? -15.510 23.941 15.116 1.00 82.12 273 THR A CA 1
ATOM 2174 C C . THR A 1 273 ? -16.118 24.925 14.112 1.00 82.12 273 THR A C 1
ATOM 2176 O O . THR A 1 273 ? -16.313 24.575 12.955 1.00 82.12 273 THR A O 1
ATOM 2179 N N . GLU A 1 274 ? -16.325 26.183 14.516 1.00 82.81 274 GLU A N 1
ATOM 2180 C CA . GLU A 1 274 ? -16.905 27.216 13.642 1.00 82.81 274 GLU A CA 1
ATOM 2181 C C . GLU A 1 274 ? -16.043 27.493 12.399 1.00 82.81 274 GLU A C 1
ATOM 2183 O O . GLU A 1 274 ? -16.579 27.780 11.334 1.00 82.81 274 GLU A O 1
ATOM 2188 N N . ILE A 1 275 ? -14.713 27.401 12.509 1.00 77.44 275 ILE A N 1
ATOM 2189 C CA . ILE A 1 275 ? -13.809 27.545 11.355 1.00 77.44 275 ILE A CA 1
ATOM 2190 C C . ILE A 1 275 ? -13.914 26.351 10.416 1.00 77.44 275 ILE A C 1
ATOM 2192 O O . ILE A 1 275 ? -13.928 26.546 9.203 1.00 77.44 275 ILE A O 1
ATOM 2196 N N . MET A 1 276 ? -13.966 25.128 10.949 1.00 73.94 276 MET A N 1
ATOM 2197 C CA . MET A 1 276 ? -14.133 23.940 10.110 1.00 73.94 276 MET A CA 1
ATOM 2198 C C . MET A 1 276 ? -15.431 24.019 9.306 1.00 73.94 276 MET A C 1
ATOM 2200 O O . MET A 1 276 ? -15.403 23.708 8.123 1.00 73.94 276 MET A O 1
ATOM 2204 N N . ASP A 1 277 ? -16.513 24.525 9.899 1.00 76.00 277 ASP A N 1
ATOM 2205 C CA . ASP A 1 277 ? -17.793 24.719 9.209 1.00 76.00 277 ASP A CA 1
ATOM 2206 C C . ASP A 1 277 ? -17.765 25.880 8.196 1.00 76.00 277 ASP A C 1
ATOM 2208 O O . ASP A 1 277 ? -18.447 25.828 7.176 1.00 76.00 277 ASP A O 1
ATOM 2212 N N . LEU A 1 278 ? -16.976 26.932 8.449 1.00 72.31 278 LEU A N 1
ATOM 2213 C CA . LEU A 1 278 ? -16.849 28.092 7.554 1.00 72.31 278 LEU A CA 1
ATOM 2214 C C . LEU A 1 278 ? -16.075 27.774 6.261 1.00 72.31 278 LEU A C 1
ATOM 2216 O O . LEU A 1 278 ? -16.286 28.441 5.248 1.00 72.31 278 LEU A O 1
ATOM 2220 N N . TYR A 1 279 ? -15.162 26.798 6.308 1.00 63.28 279 TYR A N 1
ATOM 2221 C CA . TYR A 1 279 ? -14.270 26.423 5.201 1.00 63.28 279 TYR A CA 1
ATOM 2222 C C . TYR A 1 279 ? -14.493 24.992 4.665 1.00 63.28 279 TYR A C 1
ATOM 2224 O O . TYR A 1 279 ? -13.684 24.532 3.854 1.00 63.28 279 TYR A O 1
ATOM 2232 N N . ALA A 1 280 ? -15.539 24.293 5.121 1.00 44.00 280 ALA A N 1
ATOM 2233 C CA . ALA A 1 280 ? -15.991 23.010 4.567 1.00 44.00 280 ALA A CA 1
ATOM 2234 C C . ALA A 1 280 ? -16.686 23.186 3.208 1.00 44.00 280 ALA A C 1
ATOM 2236 O O . ALA A 1 280 ? -16.500 22.291 2.350 1.00 44.00 280 ALA A O 1
#

InterPro domains:
  IPR005146 B3/B4 tRNA-binding domain [SM00873] (106-247)
  IPR009061 Putative DNA-binding domain superfamily [SSF46955] (11-78)
  IPR020825 Phenylalanyl-tRNA synthetase-like, B3/B4 [G3DSA:3.50.40.10] (87-192)
  IPR020825 Phenylalanyl-tRNA synthetase-like, B3/B4 [G3DSA:3.50.40.10] (193-280)
  IPR040659 Phenylalanine--tRNA ligase beta subunit, B1 domain [PF18262] (10-80)
  IPR045060 Phenylalanine-tRNA ligase, class IIc, beta subunit [PTHR10947] (10-192)

Sequence (280 aa):
MLSYNLFVSADEEFASLCFAFGLELDEVTSEKQIISKEQGADNSKGASEDVIYRIDVPANRYDLLCLEGLYNGLMVFLNKIPTPQYIATSPSNMQKLIIKPSTSQIRPHAVAAVLRNITLNEERYASFIELQDKLHQNICRKRTLVAIGTHDLDTIKGPFIYDAKPPSEIRFQPLNQTKEYSGTEIMDLYATSQIRPHAVAAVLRNITLNEERYASFIELQDKLHQNICRKRTLVAIGTHDLDTIKGPFIYDAKPPSEIRFQPLNQTKEYTGTEIMDLYA

pLDDT: mean 83.46, std 11.99, range [33.56, 97.56]

Foldseek 3Di:
DDDPPPPQDPVNVVQVLQVVLPKHFDDWAFQLRVCCVLPNNVRSVPGDPDIDTDMGDDLPCLLCQFPVSVVLSSCVVVVVDPNDDDDDDDDPDDAAEAEDPQCVVPHRDDDDDDDPPDDDDPVNVVRVVSSQVVCCVGVCVVVPNHHDDDDDPVVDDDNHYHHDDDQQPDWDADPPGPDIDTNVVVVVVVVCVQPDPDDDDDDDPPDDDDPVNVVVVVVSQVVCCVPVCVVVSNHHDDDDDPVPDDDDDDDDDDDQQPDWDADDPGPDIDGNVRVVVVVD